Protein AF-A0A7V8WAQ7-F1 (afdb_monomer)

Mean predicted aligned error: 6.45 Å

Radi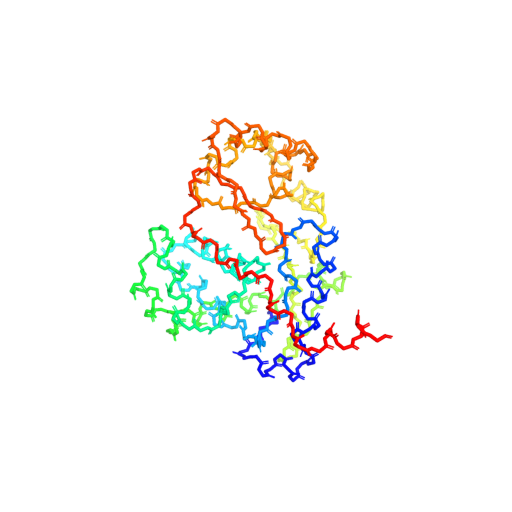us of gyration: 20.5 Å; Cα contacts (8 Å, |Δi|>4): 399; chains: 1; bounding box: 46×71×44 Å

Solvent-accessible surface area (backbone atoms only — not comparable to full-atom values): 14947 Å² total; per-residue (Å²): 89,99,69,32,82,32,26,65,54,39,44,75,74,69,53,48,39,64,58,48,14,54,52,28,44,55,47,21,75,74,65,62,48,43,33,34,50,66,66,51,100,62,63,64,18,47,40,53,42,53,17,40,31,37,21,33,30,75,76,31,67,67,42,16,52,52,45,47,53,52,52,48,43,35,56,37,28,27,85,53,72,65,51,43,69,71,51,48,44,60,58,41,59,60,42,81,96,47,61,46,69,62,29,56,62,28,34,85,28,68,68,9,51,57,47,48,51,50,57,37,57,57,31,47,59,55,51,71,68,28,56,74,70,64,35,52,38,72,44,98,88,69,45,55,13,42,33,85,51,57,47,77,47,73,58,95,96,44,71,54,72,50,61,37,89,70,62,70,65,61,55,53,53,52,47,43,73,75,45,69,83,69,77,84,74,81,60,47,55,72,68,57,57,30,61,78,37,64,20,50,72,40,39,55,52,57,49,6,61,60,37,72,47,54,49,71,58,35,45,54,53,51,53,53,36,37,76,71,66,63,33,36,79,42,76,40,64,44,52,52,31,38,14,25,43,72,50,72,56,87,74,67,53,74,68,81,75,76,78,66,92,79,66,65,71,76,78,77,112

pLDDT: mean 89.21, std 14.23, range [33.62, 98.5]

Foldseek 3Di:
DDWFLFLVVVVVVVDALQNVLVVLVVCCVVQVPQFQSDRAPTGGTCVLLQLLLQLLCVQHVVRSVQLVLLVCCCHGFANHHCRDLVVSLVSSVLRPPGDSVSSSVRSPDPRSVVVSVVVVVVQLDDDPVCVVVVQWDADPVRTIGGHPPKDWDDDPRDIDIDGDDDDPVSVVVRCCVHPVPDDDDQQDQLLVVQVVPALRKDALSRSCVRNVHDSVVSVVSQVVCVVVVQWDWDDTLRGIIIHRPHRSDDRPRDDDDPPDPPPPVPVPD

Nearest PDB structures (foldseek):
  2vxz-assembly1_A  TM=8.442E-01  e=2.373E-01  Pyrobaculum spherical virus
  7wze-assembly1_A  TM=6.599E-01  e=8.141E-02  Bacillus subtilis subsp. subtilis str. 168
  4a6d-assembly1_A  TM=8.413E-01  e=2.120E-01  Homo sapiens
  7ux8-assembly1_B  TM=5.114E-01  e=1.020E-01  Streptomyces drozdowiczii
  2dk5-assembly1_A  TM=5.700E-01  e=2.120E-01  Homo sapiens

Structure (mmCIF, N/CA/C/O backbone):
data_AF-A0A7V8WAQ7-F1
#
_entry.id   AF-A0A7V8WAQ7-F1
#
loop_
_atom_site.group_PDB
_atom_site.id
_atom_site.type_symbol
_atom_site.label_atom_id
_atom_site.label_alt_id
_atom_site.label_comp_id
_atom_site.label_asym_id
_atom_site.label_entity_id
_atom_site.label_seq_id
_atom_site.pdbx_PDB_ins_code
_atom_site.Cartn_x
_atom_site.Cartn_y
_atom_site.Cartn_z
_atom_site.occupancy
_atom_site.B_iso_or_equiv
_atom_site.auth_seq_id
_atom_site.auth_comp_id
_atom_site.auth_asym_id
_atom_site.auth_atom_id
_atom_site.pdbx_PDB_model_num
ATOM 1 N N . VAL A 1 1 ? 11.872 7.367 -8.081 1.00 61.25 1 VAL A N 1
ATOM 2 C CA . VAL A 1 1 ? 11.568 6.080 -7.383 1.00 61.25 1 VAL A CA 1
ATOM 3 C C . VAL A 1 1 ? 12.311 4.959 -8.099 1.00 61.25 1 VAL A C 1
ATOM 5 O O . VAL A 1 1 ? 12.528 5.113 -9.287 1.00 61.25 1 VAL A O 1
ATOM 8 N N . GLY A 1 2 ? 12.759 3.897 -7.418 1.00 72.56 2 GLY A N 1
ATOM 9 C CA . GLY A 1 2 ? 13.393 2.762 -8.109 1.00 72.56 2 GLY A CA 1
ATOM 10 C C . GLY A 1 2 ? 12.321 1.928 -8.803 1.00 72.56 2 GLY A C 1
ATOM 11 O O . GLY A 1 2 ? 11.611 1.190 -8.120 1.00 72.56 2 GLY A O 1
ATOM 12 N N . LEU A 1 3 ? 12.152 2.123 -10.107 1.00 87.12 3 LEU A N 1
ATOM 13 C CA . LEU A 1 3 ? 11.248 1.345 -10.949 1.00 87.12 3 LEU A CA 1
ATOM 14 C C . LEU A 1 3 ? 12.088 0.437 -11.842 1.00 87.12 3 LEU A C 1
ATOM 16 O O . LEU A 1 3 ? 13.195 0.807 -12.210 1.00 87.12 3 LEU A O 1
ATOM 20 N N . TYR A 1 4 ? 11.544 -0.728 -12.168 1.00 91.12 4 TYR A N 1
ATOM 21 C CA . TYR A 1 4 ? 12.135 -1.651 -13.131 1.00 91.12 4 TYR A CA 1
ATOM 22 C C . TYR A 1 4 ? 11.158 -1.807 -14.291 1.00 91.12 4 TYR A C 1
ATOM 24 O O . TYR A 1 4 ? 9.958 -2.006 -14.056 1.00 91.12 4 TYR A O 1
ATOM 32 N N . GLU A 1 5 ? 11.644 -1.713 -15.521 1.00 91.69 5 GLU A N 1
ATOM 33 C CA . GLU A 1 5 ? 10.832 -1.915 -16.721 1.00 91.69 5 GLU A CA 1
ATOM 34 C C . GLU A 1 5 ? 10.504 -3.394 -16.924 1.00 91.69 5 GLU A C 1
ATOM 36 O O . GLU A 1 5 ? 9.413 -3.727 -17.384 1.00 91.69 5 GLU A O 1
ATOM 41 N N . SER A 1 6 ? 11.404 -4.292 -16.511 1.00 93.81 6 SER A N 1
ATOM 42 C CA . SER A 1 6 ? 11.247 -5.735 -16.700 1.00 93.81 6 SER A CA 1
ATOM 43 C C . SER A 1 6 ? 11.782 -6.567 -15.533 1.00 93.81 6 SER A C 1
ATOM 45 O O . SER A 1 6 ? 12.533 -6.094 -14.676 1.00 93.81 6 SER A O 1
ATOM 47 N N . GLY A 1 7 ? 11.413 -7.852 -15.519 1.00 94.25 7 GLY A N 1
ATOM 48 C CA . GLY A 1 7 ? 12.006 -8.829 -14.605 1.00 94.25 7 GLY A CA 1
ATOM 49 C C . GLY A 1 7 ? 13.507 -9.037 -14.844 1.00 94.25 7 GLY A C 1
ATOM 50 O O . GLY A 1 7 ? 14.239 -9.258 -13.882 1.00 94.25 7 GLY A O 1
ATOM 51 N N . ASP A 1 8 ? 13.980 -8.900 -16.085 1.00 95.44 8 ASP A N 1
ATOM 52 C CA . ASP A 1 8 ? 15.398 -9.061 -16.436 1.00 95.44 8 ASP A CA 1
ATOM 53 C C . ASP A 1 8 ? 16.268 -7.960 -15.816 1.00 95.44 8 ASP A C 1
ATOM 55 O O . ASP A 1 8 ? 17.367 -8.233 -15.333 1.00 95.44 8 ASP A O 1
ATOM 59 N N . GLU A 1 9 ? 15.760 -6.728 -15.731 1.00 94.19 9 GLU A N 1
ATOM 60 C CA . GLU A 1 9 ? 16.451 -5.645 -15.020 1.00 94.19 9 GLU A CA 1
ATOM 61 C C . GLU A 1 9 ? 16.559 -5.921 -13.519 1.00 94.19 9 GLU A C 1
ATOM 63 O O . GLU A 1 9 ? 17.591 -5.644 -12.904 1.00 94.19 9 GLU A O 1
ATOM 68 N N . MET A 1 10 ? 15.527 -6.524 -12.920 1.00 93.56 10 MET A N 1
ATOM 69 C CA . MET A 1 10 ? 15.610 -6.967 -11.530 1.00 93.56 10 MET A CA 1
ATOM 70 C C . MET A 1 10 ? 16.661 -8.071 -11.357 1.00 93.56 10 MET A C 1
ATOM 72 O O . MET A 1 10 ? 17.418 -8.037 -10.385 1.00 93.56 10 MET A O 1
ATOM 76 N N . VAL A 1 11 ? 16.757 -9.024 -12.293 1.00 95.56 11 VAL A N 1
ATOM 77 C CA . VAL A 1 11 ? 17.825 -10.042 -12.285 1.00 95.56 11 VAL A CA 1
ATOM 78 C C . VAL A 1 11 ? 19.198 -9.376 -12.374 1.00 95.56 11 VAL A C 1
ATOM 80 O O . VAL A 1 11 ? 20.079 -9.686 -11.571 1.00 95.56 11 VAL A O 1
ATOM 83 N N . ALA A 1 12 ? 19.379 -8.424 -13.292 1.00 94.00 12 ALA A N 1
ATOM 84 C CA . ALA A 1 12 ? 20.630 -7.682 -13.452 1.00 94.00 12 ALA A CA 1
ATOM 85 C C . ALA A 1 12 ? 21.005 -6.885 -12.188 1.00 94.00 12 ALA A C 1
ATOM 87 O O . ALA A 1 12 ? 22.183 -6.782 -11.844 1.00 94.00 12 ALA A O 1
ATOM 88 N N . ALA A 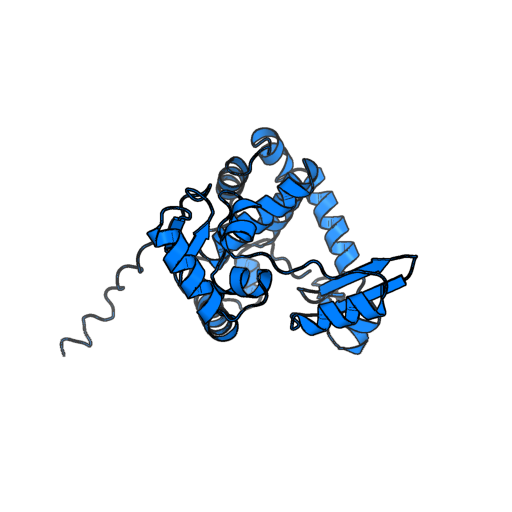1 13 ? 20.007 -6.389 -11.451 1.00 90.81 13 ALA A N 1
ATOM 89 C CA . ALA A 1 13 ? 20.178 -5.738 -10.153 1.00 90.81 13 ALA A CA 1
ATOM 90 C C . ALA A 1 13 ? 20.400 -6.718 -8.976 1.00 90.81 13 ALA A C 1
ATOM 92 O O . ALA A 1 13 ? 20.529 -6.282 -7.830 1.00 90.81 13 ALA A O 1
ATOM 93 N N . GLY A 1 14 ? 20.464 -8.030 -9.235 1.00 94.88 14 GLY A N 1
ATOM 94 C CA . GLY A 1 14 ? 20.786 -9.066 -8.251 1.00 94.88 14 GLY A CA 1
ATOM 95 C C . GLY A 1 14 ? 19.591 -9.614 -7.467 1.00 94.88 14 GLY A C 1
ATOM 96 O O . GLY A 1 14 ? 19.786 -10.313 -6.469 1.00 94.88 14 GLY A O 1
ATOM 97 N N . TYR A 1 15 ? 18.358 -9.316 -7.881 1.00 95.19 15 TYR A N 1
ATOM 98 C CA . TYR A 1 15 ? 17.171 -9.908 -7.267 1.00 95.19 15 TYR A CA 1
ATOM 99 C C . TYR A 1 15 ? 16.964 -11.350 -7.735 1.00 95.19 15 TYR A C 1
ATOM 101 O O . TYR A 1 15 ? 17.318 -11.737 -8.846 1.00 95.19 15 TYR A O 1
ATOM 109 N N . THR A 1 16 ? 16.329 -12.148 -6.878 1.00 96.94 16 THR A N 1
ATOM 110 C CA . THR A 1 16 ? 15.870 -13.505 -7.192 1.00 96.94 16 THR A CA 1
ATOM 111 C C . THR A 1 16 ? 14.467 -13.708 -6.629 1.00 96.94 16 THR A C 1
ATOM 113 O O . THR A 1 16 ? 14.088 -13.074 -5.640 1.00 96.94 16 THR A O 1
ATOM 116 N N . THR A 1 17 ? 13.692 -14.602 -7.237 1.00 95.50 17 THR A N 1
ATOM 117 C CA . THR A 1 17 ? 12.352 -14.992 -6.767 1.00 95.50 17 THR A CA 1
ATOM 118 C C . THR A 1 17 ? 12.407 -15.570 -5.351 1.00 95.50 17 THR A C 1
ATOM 120 O O . THR A 1 17 ? 11.661 -15.121 -4.479 1.00 95.50 17 THR A O 1
ATOM 123 N N . ALA A 1 18 ? 13.361 -16.468 -5.082 1.00 95.69 18 ALA A N 1
ATOM 124 C CA . ALA A 1 18 ? 13.624 -17.007 -3.747 1.00 95.69 18 ALA A CA 1
ATOM 125 C C . ALA A 1 18 ? 14.025 -15.918 -2.732 1.00 95.69 18 ALA A C 1
ATOM 127 O O . ALA A 1 18 ? 13.542 -15.905 -1.598 1.00 95.69 18 ALA A O 1
ATOM 128 N N . GLY A 1 19 ? 14.875 -14.967 -3.135 1.00 96.50 19 GLY A N 1
ATOM 129 C CA . GLY A 1 19 ? 15.305 -13.857 -2.282 1.00 96.50 19 GLY A CA 1
ATOM 130 C C . GLY A 1 19 ? 14.163 -12.910 -1.903 1.00 96.50 19 GLY A C 1
ATOM 131 O O . GLY A 1 19 ? 14.098 -12.447 -0.758 1.00 96.50 19 GLY A O 1
ATOM 132 N N . LEU A 1 20 ? 13.232 -12.648 -2.828 1.00 94.62 20 LEU A N 1
ATOM 133 C CA . LEU A 1 20 ? 12.013 -11.891 -2.529 1.00 94.62 20 LEU A CA 1
ATOM 134 C C . LEU A 1 20 ? 11.098 -12.652 -1.567 1.00 94.62 20 LEU A C 1
ATOM 136 O O . LEU A 1 20 ? 10.680 -12.069 -0.569 1.00 94.62 20 LEU A O 1
ATOM 140 N N . ALA A 1 21 ? 10.851 -13.942 -1.807 1.00 94.06 21 ALA A N 1
ATOM 141 C CA . ALA A 1 21 ? 10.033 -14.779 -0.927 1.00 94.06 21 ALA A CA 1
ATOM 142 C C . ALA A 1 21 ? 10.580 -14.816 0.516 1.00 94.06 21 ALA A C 1
ATOM 144 O O . ALA A 1 21 ? 9.833 -14.644 1.482 1.00 94.06 21 ALA A O 1
ATOM 145 N N . GLU A 1 22 ? 11.899 -14.952 0.674 1.00 95.50 22 GLU A N 1
ATOM 146 C CA . GLU A 1 22 ? 12.568 -14.876 1.978 1.00 95.50 22 GLU A CA 1
ATOM 147 C C . GLU A 1 22 ? 12.440 -13.488 2.622 1.00 95.50 22 GLU A C 1
ATOM 149 O O . GLU A 1 22 ? 12.193 -13.362 3.823 1.00 95.50 22 GLU A O 1
ATOM 154 N N . SER A 1 23 ? 12.562 -12.419 1.834 1.00 94.25 23 SER A N 1
ATOM 155 C CA . SER A 1 23 ? 12.379 -11.055 2.339 1.00 94.25 23 SER A CA 1
ATOM 156 C C . SER A 1 23 ? 10.939 -10.817 2.807 1.00 94.25 23 SER A C 1
ATOM 158 O O . SER A 1 23 ? 10.723 -10.211 3.856 1.00 94.25 23 SER A O 1
ATOM 160 N N . TYR A 1 24 ? 9.953 -11.341 2.080 1.00 94.56 24 TYR A N 1
ATOM 161 C CA . TYR A 1 24 ? 8.534 -11.263 2.428 1.00 94.56 24 TYR A CA 1
ATOM 162 C C . TYR A 1 24 ? 8.195 -12.049 3.689 1.00 94.56 24 TYR A C 1
ATOM 164 O O . TYR A 1 24 ? 7.434 -11.546 4.512 1.00 94.56 24 TYR A O 1
ATOM 172 N N . ARG A 1 25 ? 8.843 -13.195 3.926 1.00 94.50 25 ARG A N 1
ATOM 173 C CA . ARG A 1 25 ? 8.742 -13.921 5.201 1.00 94.50 25 ARG A CA 1
ATOM 174 C C . ARG A 1 25 ? 9.175 -13.054 6.383 1.00 94.50 25 ARG A C 1
ATOM 176 O O . ARG A 1 25 ? 8.431 -12.921 7.350 1.00 94.50 25 ARG A O 1
ATOM 183 N N . LYS A 1 26 ? 10.315 -12.366 6.265 1.00 94.69 26 LYS A N 1
ATOM 184 C CA . LYS A 1 26 ? 10.797 -11.436 7.304 1.00 94.69 26 LYS A CA 1
ATOM 185 C C . LYS A 1 26 ? 9.827 -10.278 7.541 1.00 94.69 26 LYS A C 1
ATOM 187 O O . LYS A 1 26 ? 9.614 -9.888 8.687 1.00 94.69 26 LYS A O 1
ATOM 192 N N . LEU A 1 27 ? 9.245 -9.720 6.475 1.00 93.06 27 LEU A N 1
ATOM 193 C CA . LEU A 1 27 ? 8.255 -8.642 6.585 1.00 93.06 27 LEU A CA 1
ATOM 194 C C . LEU A 1 27 ? 6.954 -9.129 7.232 1.00 93.06 27 LEU A C 1
ATOM 196 O O . LEU A 1 27 ? 6.443 -8.449 8.117 1.00 93.06 27 LEU A O 1
ATOM 200 N N . ARG A 1 28 ? 6.454 -10.307 6.849 1.00 93.12 28 ARG A N 1
ATOM 201 C CA . ARG A 1 28 ? 5.284 -10.949 7.463 1.00 93.12 28 ARG A CA 1
ATOM 202 C C . ARG A 1 28 ? 5.494 -11.155 8.956 1.00 93.12 28 ARG A C 1
ATOM 204 O O . ARG A 1 28 ? 4.660 -10.749 9.757 1.00 93.12 28 ARG A O 1
ATOM 211 N N . ASP A 1 29 ? 6.618 -11.749 9.338 1.00 92.94 29 ASP A N 1
ATOM 212 C CA . ASP A 1 29 ? 6.880 -12.085 10.736 1.00 92.94 29 ASP A CA 1
ATOM 213 C C . ASP A 1 29 ? 7.031 -10.815 11.589 1.00 92.94 29 ASP A C 1
ATOM 215 O O . ASP A 1 29 ? 6.544 -10.764 12.720 1.00 92.94 29 ASP A O 1
ATOM 219 N N . ARG A 1 30 ? 7.633 -9.759 11.021 1.00 92.44 30 ARG A N 1
ATOM 220 C CA . ARG A 1 30 ? 7.827 -8.466 11.689 1.00 92.44 30 ARG A CA 1
ATOM 221 C C . ARG A 1 30 ? 6.564 -7.608 11.768 1.00 92.44 30 ARG A C 1
ATOM 223 O O . ARG A 1 30 ? 6.349 -6.965 12.790 1.00 92.44 30 ARG A O 1
ATOM 230 N N . TYR A 1 31 ? 5.789 -7.530 10.689 1.00 91.00 31 TYR A N 1
ATOM 231 C CA . TYR A 1 31 ? 4.687 -6.569 10.538 1.00 91.00 31 TYR A CA 1
ATOM 232 C C . TYR A 1 31 ? 3.302 -7.208 10.560 1.00 91.00 31 TYR A C 1
ATOM 234 O O . TYR A 1 31 ? 2.313 -6.487 10.495 1.00 91.00 31 TYR A O 1
ATOM 242 N N . ARG A 1 32 ? 3.221 -8.542 10.625 1.00 91.44 32 ARG A N 1
ATOM 243 C CA . ARG A 1 32 ? 1.977 -9.328 10.714 1.00 91.44 32 ARG A CA 1
ATOM 244 C C . ARG A 1 32 ? 1.009 -9.132 9.539 1.00 91.44 32 ARG A C 1
ATOM 246 O O . ARG A 1 32 ? -0.111 -9.629 9.566 1.00 91.44 32 ARG A O 1
ATOM 253 N N . MET A 1 33 ? 1.458 -8.451 8.487 1.00 91.94 33 MET A N 1
ATOM 254 C CA . MET A 1 33 ? 0.763 -8.330 7.210 1.00 91.94 33 MET A CA 1
ATOM 255 C C . MET A 1 33 ? 0.841 -9.662 6.449 1.00 91.94 33 MET A C 1
ATOM 257 O O . MET A 1 33 ? 1.904 -10.285 6.476 1.00 91.94 33 MET A O 1
ATOM 261 N N . PRO A 1 34 ? -0.219 -10.081 5.735 1.00 91.00 34 PRO A N 1
ATOM 262 C CA . PRO A 1 34 ? -0.300 -11.389 5.081 1.00 91.00 34 PRO A CA 1
ATOM 263 C C . PRO A 1 34 ? 0.498 -11.432 3.767 1.00 91.00 34 PRO A C 1
ATOM 265 O O . PRO A 1 34 ? -0.062 -11.599 2.687 1.00 91.00 34 PRO A O 1
ATOM 268 N N . PHE A 1 35 ? 1.816 -11.237 3.852 1.00 91.69 35 PHE A N 1
ATOM 269 C CA . PHE A 1 35 ? 2.703 -11.334 2.699 1.00 91.69 35 PHE A CA 1
ATOM 270 C C . PHE A 1 35 ? 2.797 -12.785 2.213 1.00 91.69 35 PHE A C 1
ATOM 272 O O . PHE A 1 35 ? 3.181 -13.660 2.984 1.00 91.69 35 PHE A O 1
ATOM 279 N N . CYS A 1 36 ? 2.528 -13.015 0.931 1.00 89.19 36 CYS A N 1
ATOM 280 C CA . CYS A 1 36 ? 2.760 -14.260 0.224 1.00 89.19 36 CYS A CA 1
ATOM 281 C C . CYS A 1 36 ? 4.258 -14.581 0.237 1.00 89.19 36 CYS A C 1
ATOM 283 O O . CYS A 1 36 ? 5.086 -13.829 -0.285 1.00 89.19 36 CYS A O 1
ATOM 285 N N . THR A 1 37 ? 4.600 -15.710 0.848 1.00 91.44 37 THR A N 1
ATOM 286 C CA . THR A 1 37 ? 5.975 -16.201 0.995 1.00 91.44 37 THR A CA 1
ATOM 287 C C . THR A 1 37 ? 6.309 -17.327 0.020 1.00 91.44 37 THR A C 1
ATOM 289 O O . THR A 1 37 ? 7.385 -17.925 0.119 1.00 91.44 37 THR A O 1
ATOM 292 N N . LEU A 1 38 ? 5.404 -17.616 -0.921 1.00 90.88 38 LEU A N 1
ATOM 293 C CA . LEU A 1 38 ? 5.657 -18.548 -2.010 1.00 90.88 38 LEU A CA 1
ATOM 294 C C . LEU A 1 38 ? 6.632 -17.935 -3.013 1.00 90.88 38 LEU A C 1
ATOM 296 O O . LEU A 1 38 ? 6.558 -16.753 -3.358 1.00 90.88 38 LEU A O 1
ATOM 300 N N . GLU A 1 39 ? 7.546 -18.766 -3.501 1.00 92.06 39 GLU A N 1
ATOM 301 C CA . GLU A 1 39 ? 8.408 -18.379 -4.603 1.00 92.06 39 GLU A CA 1
ATOM 302 C C . GLU A 1 39 ? 7.579 -18.227 -5.881 1.00 92.06 39 GLU A C 1
ATOM 304 O O . GLU A 1 39 ? 6.806 -19.107 -6.261 1.00 92.06 39 GLU A O 1
ATOM 309 N N . ARG A 1 40 ? 7.734 -17.079 -6.541 1.00 90.62 40 ARG A N 1
ATOM 310 C CA . ARG A 1 40 ? 7.058 -16.776 -7.804 1.00 90.62 40 ARG A CA 1
ATOM 311 C C . ARG A 1 40 ? 7.771 -17.447 -8.977 1.00 90.62 40 ARG A C 1
ATOM 313 O O . ARG A 1 40 ? 8.984 -17.620 -8.914 1.00 90.62 40 ARG A O 1
ATOM 320 N N . PRO A 1 41 ? 7.061 -17.740 -10.083 1.00 92.44 41 PRO A N 1
ATOM 321 C CA . PRO A 1 41 ? 7.675 -18.367 -11.254 1.00 92.44 41 PRO A CA 1
ATOM 322 C C . PRO A 1 41 ? 8.710 -17.469 -11.949 1.00 92.44 41 PRO A C 1
ATOM 324 O O . PRO A 1 41 ? 9.610 -17.980 -12.609 1.00 92.44 41 PRO A O 1
ATOM 327 N N . ARG A 1 42 ? 8.580 -16.140 -11.823 1.00 94.69 42 ARG A N 1
ATOM 328 C CA . ARG A 1 42 ? 9.515 -15.152 -12.375 1.00 94.69 42 ARG A CA 1
ATOM 329 C C . ARG A 1 42 ? 9.484 -13.840 -11.591 1.00 94.69 42 ARG A C 1
ATOM 331 O O . ARG A 1 42 ? 8.541 -13.576 -10.842 1.00 94.69 42 ARG A O 1
ATOM 338 N N . LEU A 1 43 ? 10.514 -13.020 -11.789 1.00 95.12 43 LEU A N 1
ATOM 339 C CA . LEU A 1 43 ? 10.496 -11.603 -11.422 1.00 95.12 43 LEU A CA 1
ATOM 340 C C . LEU A 1 43 ? 9.635 -10.814 -12.422 1.00 95.12 43 LEU A C 1
ATOM 342 O O . LEU A 1 43 ? 9.430 -11.256 -13.556 1.00 95.12 43 LEU A O 1
ATOM 346 N N . ILE A 1 44 ? 9.125 -9.662 -11.986 1.00 95.25 44 ILE A N 1
ATOM 347 C CA . ILE A 1 44 ? 8.250 -8.791 -12.780 1.00 95.25 44 ILE A CA 1
ATOM 348 C C . ILE A 1 44 ? 8.778 -7.357 -12.771 1.00 95.25 44 ILE A C 1
ATOM 350 O O . ILE A 1 44 ? 9.335 -6.921 -11.766 1.00 95.25 44 ILE A O 1
ATOM 354 N N . GLY A 1 45 ? 8.564 -6.611 -13.854 1.00 93.50 45 GLY A N 1
ATOM 355 C CA . GLY A 1 45 ? 8.776 -5.161 -13.842 1.00 93.50 45 GLY A CA 1
ATOM 356 C C . GLY A 1 45 ? 7.734 -4.454 -12.965 1.00 93.50 45 GLY A C 1
ATOM 357 O O . GLY A 1 45 ? 6.621 -4.943 -12.776 1.00 93.50 45 GLY A O 1
ATOM 358 N N . THR A 1 46 ? 8.068 -3.282 -12.428 1.00 93.62 46 THR A N 1
ATOM 359 C CA . THR A 1 46 ? 7.133 -2.439 -11.656 1.00 93.62 46 THR A CA 1
ATOM 360 C C . THR A 1 46 ? 6.598 -1.252 -12.456 1.00 93.62 46 THR A C 1
ATOM 362 O O . THR A 1 46 ? 5.614 -0.632 -12.047 1.00 93.62 46 THR A O 1
ATOM 365 N N . TRP A 1 47 ? 7.204 -0.954 -13.609 1.00 93.19 47 TRP A N 1
ATOM 366 C CA . TRP A 1 47 ? 6.836 0.164 -14.476 1.00 93.19 47 TRP A CA 1
ATOM 367 C C . TRP A 1 47 ? 5.389 0.084 -14.978 1.00 93.19 47 TRP A C 1
ATOM 369 O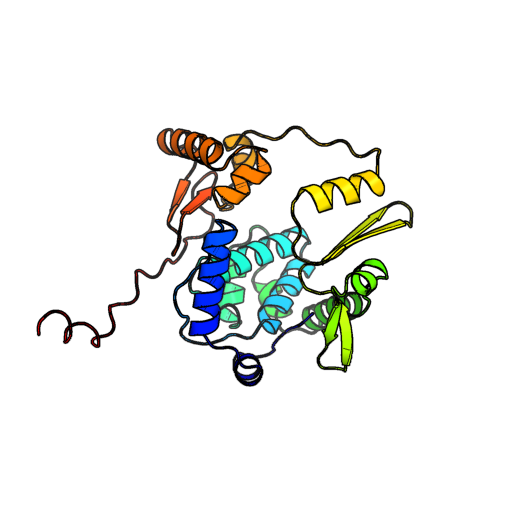 O . TRP A 1 47 ? 4.621 1.032 -14.804 1.00 93.19 47 TRP A O 1
ATOM 379 N N . THR A 1 48 ? 4.976 -1.057 -15.537 1.00 95.06 48 THR A N 1
ATOM 380 C CA . THR A 1 48 ? 3.627 -1.231 -16.103 1.00 95.06 48 THR A CA 1
ATOM 381 C C . THR A 1 48 ? 2.539 -1.090 -15.039 1.00 95.06 48 THR A C 1
ATOM 383 O O . THR A 1 48 ? 1.556 -0.381 -15.252 1.00 95.06 48 THR A O 1
ATOM 386 N N . ALA A 1 49 ? 2.741 -1.673 -13.853 1.00 96.69 49 ALA A N 1
ATOM 387 C CA . ALA A 1 49 ? 1.834 -1.497 -12.718 1.00 96.69 49 ALA A CA 1
ATOM 388 C C . ALA A 1 49 ? 1.765 -0.035 -12.241 1.00 96.69 49 ALA A C 1
ATOM 390 O O . ALA A 1 49 ? 0.686 0.452 -11.901 1.00 96.69 49 ALA A O 1
ATOM 391 N N . ALA A 1 50 ? 2.885 0.696 -12.243 1.00 96.31 50 ALA A N 1
ATOM 392 C CA . ALA A 1 50 ? 2.884 2.118 -11.902 1.00 96.31 50 ALA A CA 1
ATOM 393 C C . ALA A 1 50 ? 2.076 2.945 -12.919 1.00 96.31 50 ALA A C 1
ATOM 395 O O . ALA A 1 50 ? 1.270 3.791 -12.524 1.00 96.31 50 ALA A O 1
ATOM 396 N N . ARG A 1 51 ? 2.212 2.653 -14.221 1.00 97.00 51 ARG A N 1
ATOM 397 C CA . ARG A 1 51 ? 1.393 3.276 -15.277 1.00 97.00 51 ARG A CA 1
ATOM 398 C C . ARG A 1 51 ? -0.086 2.928 -15.157 1.00 97.00 51 ARG A C 1
ATOM 400 O O . ARG A 1 51 ? -0.917 3.812 -15.344 1.00 97.00 51 ARG A O 1
ATOM 407 N N . ALA A 1 52 ? -0.417 1.694 -14.778 1.00 98.12 52 ALA A N 1
ATOM 408 C CA . ALA A 1 52 ? -1.796 1.278 -14.529 1.00 98.12 52 ALA A CA 1
ATOM 409 C C . ALA A 1 52 ? -2.470 2.161 -13.472 1.00 98.12 52 ALA A C 1
ATOM 411 O O . ALA A 1 52 ? -3.569 2.665 -13.691 1.00 98.12 52 ALA A O 1
ATOM 412 N N . VAL A 1 53 ? -1.783 2.437 -12.359 1.00 98.12 53 VAL A N 1
ATOM 413 C CA . VAL A 1 53 ? -2.309 3.340 -11.323 1.00 98.12 53 VAL A CA 1
ATOM 414 C C . VAL A 1 53 ? -2.578 4.735 -11.889 1.00 98.12 53 VAL A C 1
ATOM 416 O O . VAL A 1 53 ? -3.628 5.303 -11.604 1.00 98.12 53 VAL A O 1
ATOM 419 N N . LYS A 1 54 ? -1.684 5.271 -12.732 1.00 98.38 54 LYS A N 1
ATOM 420 C CA . LYS A 1 54 ? -1.887 6.577 -13.383 1.00 98.38 54 LYS A CA 1
ATOM 421 C C . LYS A 1 54 ? -3.054 6.574 -14.377 1.00 98.38 54 LYS A C 1
ATOM 423 O O . LYS A 1 54 ? -3.800 7.547 -14.425 1.00 98.38 54 LYS A O 1
ATOM 428 N N . ALA A 1 55 ? -3.244 5.494 -15.133 1.00 98.44 55 ALA A N 1
ATOM 429 C CA . ALA A 1 55 ? -4.379 5.352 -16.047 1.00 98.44 55 ALA A CA 1
ATOM 430 C C . ALA A 1 55 ? -5.724 5.331 -15.295 1.00 98.44 55 ALA A C 1
ATOM 432 O O . ALA A 1 55 ? -6.671 6.000 -15.703 1.00 98.44 55 ALA A O 1
ATOM 433 N N . ALA A 1 56 ? -5.801 4.635 -14.156 1.00 98.50 56 ALA A N 1
ATOM 434 C CA . ALA A 1 56 ? -6.990 4.667 -13.301 1.00 98.50 56 ALA A CA 1
ATOM 435 C C . ALA A 1 56 ? -7.192 6.039 -12.631 1.00 98.50 56 ALA A C 1
ATOM 437 O O . ALA A 1 56 ? -8.308 6.557 -12.586 1.00 98.50 56 ALA A O 1
ATOM 438 N N . GLU A 1 57 ? -6.112 6.664 -12.159 1.00 98.12 57 GLU A N 1
ATOM 439 C CA . GLU A 1 57 ? -6.152 7.987 -11.527 1.00 98.12 57 GLU A CA 1
ATOM 440 C C . GLU A 1 57 ? -6.631 9.091 -12.482 1.00 98.12 57 GLU A C 1
ATOM 442 O O . GLU A 1 57 ? -7.320 10.018 -12.057 1.00 98.12 57 GLU A O 1
ATOM 447 N N . ALA A 1 58 ? -6.351 8.957 -13.784 1.00 97.69 58 ALA A N 1
ATOM 448 C CA . ALA A 1 58 ? -6.855 9.859 -14.821 1.00 97.69 58 ALA A CA 1
ATOM 449 C C . ALA A 1 58 ? -8.392 9.844 -14.959 1.00 97.69 58 ALA A C 1
ATOM 451 O O . ALA A 1 58 ? -8.969 10.750 -15.571 1.00 97.69 58 ALA A O 1
ATOM 452 N N . GLN A 1 59 ? -9.065 8.826 -14.411 1.00 97.88 59 GLN A N 1
ATOM 453 C CA . GLN A 1 59 ? -10.523 8.781 -14.306 1.00 97.88 59 GLN A CA 1
ATOM 454 C C . GLN A 1 59 ? -11.003 9.351 -12.968 1.00 97.88 59 GLN A C 1
ATOM 456 O O . GLN A 1 59 ? -11.932 10.156 -12.950 1.00 97.88 59 GLN A O 1
ATOM 461 N N . SER A 1 60 ? -10.358 8.982 -11.855 1.00 97.75 60 SER A N 1
ATOM 462 C CA . SER A 1 60 ? -10.515 9.658 -10.562 1.00 97.75 60 SER A CA 1
ATOM 463 C C . SER A 1 60 ? -9.417 9.269 -9.567 1.00 97.75 60 SER A C 1
ATOM 465 O O . SER A 1 60 ? -8.894 8.154 -9.596 1.00 97.75 60 SER A O 1
ATOM 467 N N . ALA A 1 61 ? -9.131 10.142 -8.595 1.00 96.44 61 ALA A N 1
ATOM 468 C CA . ALA A 1 61 ? -8.214 9.819 -7.496 1.00 96.44 61 ALA A CA 1
ATOM 469 C C . ALA A 1 61 ? -8.655 8.571 -6.702 1.00 96.44 61 ALA A C 1
ATOM 471 O O . ALA A 1 61 ? -7.822 7.765 -6.288 1.00 96.44 61 ALA A O 1
ATOM 472 N N . ALA A 1 62 ? -9.969 8.380 -6.529 1.00 95.31 62 ALA A N 1
ATOM 473 C CA . ALA A 1 62 ? -10.527 7.205 -5.863 1.00 95.31 62 ALA A CA 1
ATOM 474 C C . ALA A 1 62 ? -10.255 5.915 -6.655 1.00 95.31 62 ALA A C 1
ATOM 476 O O . ALA A 1 62 ? -9.824 4.923 -6.070 1.00 95.31 62 ALA A O 1
ATOM 477 N N . ALA A 1 63 ? -10.418 5.947 -7.981 1.00 96.81 63 ALA A N 1
ATOM 478 C CA . ALA A 1 63 ? -10.092 4.827 -8.859 1.00 96.81 63 ALA A CA 1
ATOM 479 C C . ALA A 1 63 ? -8.597 4.470 -8.816 1.00 96.81 63 ALA A C 1
ATOM 481 O O . ALA A 1 63 ? -8.247 3.295 -8.689 1.00 96.81 63 ALA A O 1
ATOM 482 N N . GLY A 1 64 ? -7.712 5.473 -8.852 1.00 97.44 64 GLY A N 1
ATOM 483 C CA . GLY A 1 64 ? -6.268 5.270 -8.692 1.00 97.44 64 GLY A CA 1
ATOM 484 C C . GLY A 1 64 ? -5.914 4.597 -7.360 1.00 97.44 64 GLY A C 1
ATOM 485 O O . GLY A 1 64 ? -5.160 3.621 -7.332 1.00 97.44 64 GLY A O 1
ATOM 486 N N . ALA A 1 65 ? -6.508 5.064 -6.256 1.00 96.25 65 ALA A N 1
ATOM 487 C CA . ALA A 1 65 ? -6.308 4.483 -4.928 1.00 96.25 65 ALA A CA 1
ATOM 488 C C . ALA A 1 65 ? -6.835 3.040 -4.828 1.00 96.25 65 ALA A C 1
ATOM 490 O O . ALA A 1 65 ? -6.140 2.166 -4.300 1.00 96.25 65 ALA A O 1
ATOM 491 N N . ALA A 1 66 ? -8.024 2.775 -5.374 1.00 95.38 66 ALA A N 1
ATOM 492 C CA . ALA A 1 66 ? -8.634 1.450 -5.384 1.00 95.38 66 ALA A CA 1
ATOM 493 C C . ALA A 1 66 ? -7.806 0.447 -6.207 1.00 95.38 66 ALA A C 1
ATOM 495 O O . ALA A 1 66 ? -7.515 -0.654 -5.729 1.00 95.38 66 ALA A O 1
ATOM 496 N N . LEU A 1 67 ? -7.333 0.840 -7.397 1.00 97.38 67 LEU A N 1
ATOM 497 C CA . LEU A 1 67 ? -6.457 -0.010 -8.206 1.00 97.38 67 LEU A CA 1
ATOM 498 C C . LEU A 1 67 ? -5.106 -0.245 -7.518 1.00 97.38 67 LEU A C 1
ATOM 500 O O . LEU A 1 67 ? -4.632 -1.379 -7.477 1.00 97.38 67 LEU A O 1
ATOM 504 N N . LEU A 1 68 ? -4.499 0.781 -6.913 1.00 97.25 68 LEU A N 1
ATOM 505 C CA . LEU A 1 68 ? -3.256 0.611 -6.155 1.00 97.25 68 LEU A CA 1
ATOM 506 C C . LEU A 1 68 ? -3.429 -0.387 -4.998 1.00 97.25 68 LEU A C 1
ATOM 508 O O . LEU A 1 68 ? -2.551 -1.227 -4.774 1.00 97.25 68 LEU A O 1
ATOM 512 N N . ARG A 1 69 ? -4.554 -0.333 -4.272 1.00 95.56 69 ARG A N 1
ATOM 513 C CA . ARG A 1 69 ? -4.883 -1.326 -3.238 1.00 95.56 69 ARG A CA 1
ATOM 514 C C . ARG A 1 69 ? -5.021 -2.723 -3.842 1.00 95.56 69 ARG A C 1
ATOM 516 O O . ARG A 1 69 ? -4.405 -3.654 -3.321 1.00 95.56 69 ARG A O 1
ATOM 523 N N . ARG A 1 70 ? -5.746 -2.873 -4.955 1.00 94.50 70 ARG A N 1
ATOM 524 C CA . ARG A 1 70 ? -5.909 -4.162 -5.648 1.00 94.50 70 ARG A CA 1
ATOM 525 C C . ARG A 1 70 ? -4.574 -4.757 -6.087 1.00 94.50 70 ARG A C 1
ATOM 527 O O . ARG A 1 70 ? -4.359 -5.944 -5.854 1.00 94.50 70 ARG A O 1
ATOM 534 N N . LEU A 1 71 ? -3.688 -3.954 -6.677 1.00 95.94 71 LEU A N 1
ATOM 535 C CA . LEU A 1 71 ? -2.360 -4.388 -7.125 1.00 95.94 71 LEU A CA 1
ATOM 536 C C . LEU A 1 71 ? -1.485 -4.830 -5.950 1.00 95.94 71 LEU A C 1
ATOM 538 O O . LEU A 1 71 ? -0.787 -5.837 -6.042 1.00 95.94 71 LEU A O 1
ATOM 542 N N . ARG A 1 72 ? -1.559 -4.124 -4.814 1.00 94.81 72 ARG A N 1
ATOM 543 C CA . ARG A 1 72 ? -0.867 -4.539 -3.585 1.00 94.81 72 ARG A CA 1
ATOM 544 C C . ARG A 1 72 ? -1.371 -5.886 -3.079 1.00 94.81 72 ARG A C 1
ATOM 546 O O . ARG A 1 72 ? -0.550 -6.685 -2.657 1.00 94.81 72 ARG A O 1
ATOM 553 N N . LEU A 1 73 ? -2.671 -6.166 -3.145 1.00 93.38 73 LEU A N 1
ATOM 554 C CA . LEU A 1 73 ? -3.209 -7.481 -2.775 1.00 93.38 73 LEU A CA 1
ATOM 555 C C . LEU A 1 73 ? -2.797 -8.568 -3.783 1.00 93.38 73 LEU A C 1
ATOM 557 O O . LEU A 1 73 ? -2.275 -9.602 -3.375 1.00 93.38 73 LEU A O 1
ATOM 561 N N . ALA A 1 74 ? -2.902 -8.287 -5.086 1.00 92.44 74 ALA A N 1
ATOM 562 C CA . ALA A 1 74 ? -2.487 -9.193 -6.163 1.00 92.44 74 ALA A CA 1
ATOM 563 C C . ALA A 1 74 ? -1.013 -9.619 -6.032 1.00 92.44 74 ALA A C 1
ATOM 565 O O . ALA A 1 74 ? -0.653 -10.771 -6.271 1.00 92.44 74 ALA A O 1
ATOM 566 N N . TRP A 1 75 ? -0.153 -8.676 -5.641 1.00 92.75 75 TRP A N 1
ATOM 567 C CA . TRP A 1 75 ? 1.283 -8.901 -5.531 1.00 92.75 75 TRP A CA 1
ATOM 568 C C . TRP A 1 75 ? 1.747 -9.360 -4.143 1.00 92.75 75 TRP A C 1
ATOM 570 O O . TRP A 1 75 ? 2.657 -10.180 -4.031 1.00 92.75 75 TRP A O 1
ATOM 580 N N . PHE A 1 76 ? 1.193 -8.818 -3.064 1.00 92.25 76 PHE A N 1
ATOM 581 C CA . PHE A 1 76 ? 1.667 -9.151 -1.723 1.00 92.25 76 PHE A CA 1
ATOM 582 C C . PHE A 1 76 ? 0.859 -10.250 -1.062 1.00 92.25 76 PHE A C 1
ATOM 584 O O . PHE A 1 76 ? 1.375 -10.815 -0.121 1.00 92.25 76 PHE A O 1
ATOM 591 N N . VAL A 1 77 ? -0.348 -10.587 -1.508 1.00 91.00 77 VAL A N 1
ATOM 592 C CA . VAL A 1 77 ? -1.207 -11.574 -0.826 1.00 91.00 77 VAL A CA 1
ATOM 593 C C . VAL A 1 77 ? -1.518 -12.772 -1.729 1.00 91.00 77 VAL A C 1
ATOM 595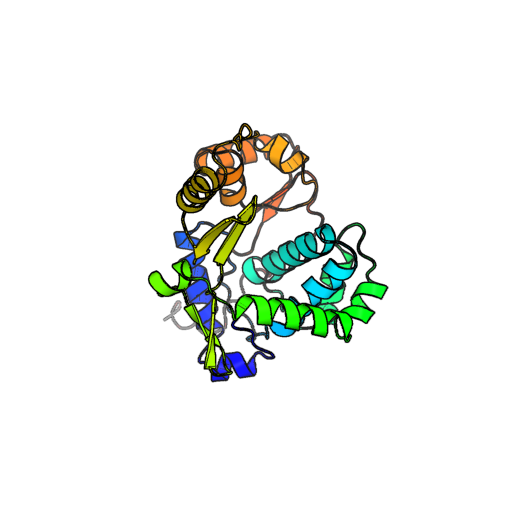 O O . VAL A 1 77 ? -1.530 -13.918 -1.269 1.00 91.00 77 VAL A O 1
ATOM 598 N N . GLU A 1 78 ? -1.701 -12.518 -3.022 1.00 86.62 78 GLU A N 1
ATOM 599 C CA . GLU A 1 78 ? -1.906 -13.526 -4.068 1.00 86.62 78 GLU A CA 1
ATOM 600 C C . GLU A 1 78 ? -0.590 -13.821 -4.818 1.00 86.62 78 GLU A C 1
ATOM 602 O O . GLU A 1 78 ? 0.412 -13.130 -4.639 1.00 86.62 78 GLU A O 1
ATOM 607 N N . VAL A 1 79 ? -0.577 -14.820 -5.711 1.00 85.00 79 VAL A N 1
ATOM 608 C CA . VAL A 1 79 ? 0.593 -15.167 -6.558 1.00 85.00 79 VAL A CA 1
ATOM 609 C C . VAL A 1 79 ? 0.444 -14.615 -7.989 1.00 85.00 79 VAL A C 1
ATOM 611 O O . VAL A 1 79 ? 1.010 -15.137 -8.946 1.00 85.00 79 VAL A O 1
ATOM 614 N N . ARG A 1 80 ? -0.283 -13.503 -8.159 1.00 88.31 80 ARG A N 1
ATOM 615 C CA . ARG A 1 80 ? -0.539 -12.883 -9.475 1.00 88.31 80 ARG A CA 1
ATOM 616 C C . ARG A 1 80 ? 0.701 -12.155 -10.006 1.00 88.31 80 ARG A C 1
ATOM 618 O O . ARG A 1 80 ? 1.500 -11.638 -9.220 1.00 88.31 80 ARG A O 1
ATOM 625 N N . LEU A 1 81 ? 0.868 -12.107 -11.327 1.00 91.69 81 LEU A N 1
ATOM 626 C CA . LEU A 1 81 ? 1.962 -11.394 -12.001 1.00 91.69 81 LEU A CA 1
ATOM 627 C C . LEU A 1 81 ? 1.428 -10.090 -12.595 1.00 91.69 81 LEU A C 1
ATOM 629 O O . LEU A 1 81 ? 0.789 -10.092 -13.638 1.00 91.69 81 LEU A O 1
ATOM 633 N N . VAL A 1 82 ? 1.664 -8.975 -11.907 1.00 93.75 82 VAL A N 1
ATOM 634 C CA . VAL A 1 82 ? 1.029 -7.679 -12.205 1.00 93.75 82 VAL A CA 1
ATOM 635 C C . VAL A 1 82 ? 1.818 -6.806 -13.191 1.00 93.75 82 VAL A C 1
ATOM 637 O O . VAL A 1 82 ? 1.793 -5.583 -13.095 1.00 93.75 82 VAL A O 1
ATOM 640 N N . ASP A 1 83 ? 2.540 -7.415 -14.128 1.00 93.94 83 ASP A N 1
ATOM 641 C CA . ASP A 1 83 ? 3.274 -6.715 -15.191 1.00 93.94 83 ASP A CA 1
ATOM 642 C C . ASP A 1 83 ? 2.700 -6.935 -16.598 1.00 93.94 83 ASP A C 1
ATOM 644 O O . ASP A 1 83 ? 3.104 -6.239 -17.529 1.00 93.94 83 ASP A O 1
ATOM 648 N N . GLU A 1 84 ? 1.715 -7.825 -16.742 1.00 91.81 84 GLU A N 1
ATOM 649 C CA . GLU A 1 84 ? 1.041 -8.101 -18.012 1.00 91.81 84 GLU A CA 1
ATOM 650 C C . GLU A 1 84 ? -0.194 -7.197 -18.209 1.00 91.81 84 GLU A C 1
ATOM 652 O O . GLU A 1 84 ? -1.053 -7.131 -17.323 1.00 91.81 84 GLU A O 1
ATOM 657 N N . PRO A 1 85 ? -0.370 -6.544 -19.376 1.00 93.56 85 PRO A N 1
ATOM 658 C CA . PRO A 1 85 ? -1.520 -5.670 -19.624 1.00 93.56 85 PRO A CA 1
ATOM 659 C C . PRO A 1 85 ? -2.880 -6.351 -19.439 1.00 93.56 85 PRO A C 1
ATOM 661 O O . PRO A 1 85 ? -3.773 -5.772 -18.827 1.00 93.56 85 PRO A O 1
ATOM 664 N N . VAL A 1 86 ? -3.029 -7.595 -19.908 1.00 92.56 86 VAL A N 1
ATOM 665 C CA . VAL A 1 86 ? -4.281 -8.365 -19.774 1.00 92.56 86 VAL A CA 1
ATOM 666 C C . VAL A 1 86 ? -4.673 -8.572 -18.311 1.00 92.56 86 VAL A C 1
ATOM 668 O O . VAL A 1 86 ? -5.839 -8.438 -17.943 1.00 92.56 86 VAL A O 1
ATOM 671 N N . GLU A 1 87 ? -3.684 -8.841 -17.463 1.00 94.12 87 GLU A N 1
ATOM 672 C CA . GLU A 1 87 ? -3.873 -9.021 -16.032 1.00 94.12 87 GLU A CA 1
ATOM 673 C C . GLU A 1 87 ? -4.280 -7.695 -15.382 1.00 94.12 87 GLU A C 1
ATOM 675 O O . GLU A 1 87 ? -5.263 -7.632 -14.647 1.00 94.12 87 GLU A O 1
ATOM 680 N N . LEU A 1 88 ? -3.592 -6.604 -15.721 1.00 96.38 88 LEU A N 1
ATOM 681 C CA . LEU A 1 88 ? -3.902 -5.267 -15.216 1.00 96.38 88 LEU A CA 1
ATOM 682 C C . LEU A 1 88 ? -5.313 -4.803 -15.608 1.00 96.38 88 LEU A C 1
ATOM 684 O O . LEU A 1 88 ? -6.026 -4.268 -14.759 1.00 96.38 88 LEU A O 1
ATOM 688 N N . VAL A 1 89 ? -5.746 -5.052 -16.849 1.00 96.06 89 VAL A N 1
ATOM 689 C CA . VAL A 1 89 ? -7.116 -4.768 -17.316 1.00 96.06 89 VAL A CA 1
ATOM 690 C C . VAL A 1 89 ? -8.135 -5.630 -16.571 1.00 96.06 89 VAL A C 1
ATOM 692 O O . VAL A 1 89 ? -9.155 -5.111 -16.118 1.00 96.06 89 VAL A O 1
ATOM 695 N N . SER A 1 90 ? -7.847 -6.918 -16.359 1.00 94.56 90 SER A N 1
ATOM 696 C CA . SER A 1 90 ? -8.711 -7.803 -15.568 1.00 94.56 90 SER A CA 1
ATOM 697 C C . SER A 1 90 ? -8.876 -7.315 -14.124 1.00 94.56 90 SER A C 1
ATOM 699 O O . SER A 1 90 ? -9.968 -7.405 -13.563 1.00 94.56 90 SER A O 1
ATOM 701 N N . LEU A 1 91 ? -7.808 -6.807 -13.503 1.00 94.00 91 LEU A N 1
ATOM 702 C CA . LEU A 1 91 ? -7.852 -6.244 -12.152 1.00 94.00 91 LEU A CA 1
ATOM 703 C C . LEU A 1 91 ? -8.627 -4.920 -12.119 1.00 94.00 91 LEU A C 1
ATOM 705 O O . LEU A 1 91 ? -9.435 -4.707 -11.214 1.00 94.00 91 LEU A O 1
ATOM 709 N N . ALA A 1 92 ? -8.414 -4.059 -13.114 1.00 95.81 92 ALA A N 1
ATOM 710 C CA . ALA A 1 92 ? -9.095 -2.777 -13.263 1.00 95.81 92 ALA A CA 1
ATOM 711 C C . ALA A 1 92 ? -10.607 -2.939 -13.484 1.00 95.81 92 ALA A C 1
ATOM 713 O O . ALA A 1 92 ? -11.393 -2.240 -12.852 1.00 95.81 92 ALA A O 1
ATOM 714 N N . ALA A 1 93 ? -11.036 -3.918 -14.284 1.00 94.50 93 ALA A N 1
ATOM 715 C CA . ALA A 1 93 ? -12.451 -4.182 -14.570 1.00 94.50 93 ALA A CA 1
ATOM 716 C C . ALA A 1 93 ? -13.295 -4.551 -13.331 1.00 94.50 93 ALA A C 1
ATOM 718 O O . ALA A 1 93 ? -14.521 -4.606 -13.408 1.00 94.50 93 ALA A O 1
ATOM 719 N N . ARG A 1 94 ? -12.653 -4.829 -12.188 1.00 90.69 94 ARG A N 1
ATOM 720 C CA . ARG A 1 94 ? -13.315 -5.112 -10.906 1.00 90.69 94 ARG A CA 1
ATOM 721 C C . ARG A 1 94 ? -13.445 -3.886 -10.003 1.00 90.69 94 ARG A C 1
ATOM 723 O O . ARG A 1 94 ? -14.054 -3.991 -8.943 1.00 90.69 94 ARG A O 1
ATOM 730 N N . ILE A 1 95 ? -12.859 -2.752 -10.381 1.00 93.19 95 ILE A N 1
ATOM 731 C CA . ILE A 1 95 ? -12.938 -1.516 -9.607 1.00 93.19 95 ILE A CA 1
ATOM 732 C C . ILE A 1 95 ? -14.275 -0.829 -9.915 1.00 93.19 95 ILE A C 1
ATOM 734 O O . ILE A 1 95 ? -14.539 -0.534 -11.083 1.00 93.19 95 ILE A O 1
ATOM 738 N N . PRO A 1 96 ? -15.121 -0.565 -8.901 1.00 89.88 96 PRO A N 1
ATOM 739 C CA . PRO A 1 96 ? -16.359 0.178 -9.098 1.00 89.88 96 PRO A CA 1
ATOM 740 C C . PRO A 1 96 ? -16.104 1.523 -9.781 1.00 89.88 96 PRO A C 1
ATOM 742 O O . PRO A 1 96 ? -15.130 2.207 -9.470 1.00 89.88 96 PRO A O 1
ATOM 745 N N . ASP A 1 97 ? -16.989 1.883 -10.709 1.00 90.88 97 ASP A N 1
ATOM 746 C CA . ASP A 1 97 ? -16.982 3.159 -11.436 1.00 90.88 97 ASP A CA 1
ATOM 747 C C . ASP A 1 97 ? -15.737 3.437 -12.308 1.00 90.88 97 ASP A C 1
ATOM 749 O O . ASP A 1 97 ? -15.579 4.549 -12.815 1.00 90.88 97 ASP A O 1
ATOM 753 N N . LEU A 1 98 ? -14.867 2.443 -12.534 1.00 96.50 98 LEU A N 1
ATOM 754 C CA . LEU A 1 98 ? -13.758 2.544 -13.485 1.00 96.50 98 LEU A CA 1
ATOM 755 C C . LEU A 1 98 ? -14.190 2.057 -14.877 1.00 96.50 98 LEU A C 1
ATOM 757 O O . LEU A 1 98 ? -14.600 0.908 -15.049 1.00 96.50 98 LEU A O 1
ATOM 761 N N . ASP A 1 99 ? -14.045 2.906 -15.896 1.00 97.69 99 ASP A N 1
ATOM 762 C CA . ASP A 1 99 ? -14.254 2.520 -17.294 1.00 97.69 99 ASP A CA 1
ATOM 763 C C . ASP A 1 99 ? -13.063 1.678 -17.770 1.00 97.69 99 ASP A C 1
ATOM 765 O O . ASP A 1 99 ? -11.960 2.193 -17.990 1.00 97.69 99 ASP A O 1
ATOM 769 N N . ALA A 1 100 ? -13.292 0.371 -17.911 1.00 95.75 100 ALA A N 1
ATOM 770 C CA . ALA A 1 100 ? -12.271 -0.592 -18.302 1.00 95.75 100 ALA A CA 1
ATOM 771 C C . ALA A 1 100 ? -11.735 -0.359 -19.726 1.00 95.75 100 ALA A C 1
ATOM 773 O O . ALA A 1 100 ? -10.539 -0.525 -19.952 1.00 95.75 100 ALA A O 1
ATOM 774 N N . SER A 1 101 ? -12.580 0.064 -20.673 1.00 95.50 101 SER A N 1
ATOM 775 C CA . SER A 1 101 ? -12.160 0.312 -22.059 1.00 95.50 101 SER A CA 1
ATOM 776 C C . SER A 1 101 ? -11.296 1.565 -22.160 1.00 95.50 101 SER A C 1
ATOM 778 O O . SER A 1 101 ? -10.267 1.564 -22.838 1.00 95.50 101 SER A O 1
ATOM 780 N N . ARG A 1 102 ? -11.667 2.627 -21.436 1.00 97.06 102 ARG A N 1
ATOM 781 C CA . ARG A 1 102 ? -10.821 3.816 -21.311 1.00 97.06 102 ARG A CA 1
ATOM 782 C C . ARG A 1 102 ? -9.512 3.491 -20.593 1.00 97.06 102 ARG A C 1
ATOM 784 O O . ARG A 1 102 ? -8.454 3.923 -21.038 1.00 97.06 102 ARG A O 1
ATOM 791 N N . PHE A 1 103 ? -9.572 2.718 -19.509 1.00 98.19 103 PHE A N 1
ATOM 792 C CA . PHE A 1 103 ? -8.383 2.275 -18.782 1.00 98.19 103 PHE A CA 1
ATOM 793 C C . PHE A 1 103 ? -7.418 1.505 -19.691 1.00 98.19 103 PHE A C 1
ATOM 795 O O . PHE A 1 103 ? -6.224 1.794 -19.684 1.00 98.19 103 PHE A O 1
ATOM 802 N N . GLU A 1 104 ? -7.923 0.558 -20.486 1.00 96.44 104 GLU A N 1
ATOM 803 C CA . GLU A 1 104 ? -7.118 -0.232 -21.421 1.00 96.44 104 GLU A CA 1
ATOM 804 C C . GLU A 1 104 ? -6.423 0.657 -22.462 1.00 96.44 104 GLU A C 1
ATOM 806 O O . GLU A 1 104 ? -5.222 0.505 -22.692 1.00 96.44 104 GLU A O 1
ATOM 811 N N . ALA A 1 105 ? -7.142 1.634 -23.025 1.00 95.00 105 ALA A N 1
ATOM 812 C CA . ALA A 1 105 ? -6.567 2.601 -23.959 1.00 95.00 105 ALA A CA 1
ATOM 813 C C . ALA A 1 105 ? -5.470 3.472 -23.311 1.00 95.00 105 ALA A C 1
ATOM 815 O O . ALA A 1 105 ? -4.441 3.746 -23.933 1.00 95.00 105 ALA A O 1
ATOM 816 N N . ASP A 1 106 ? -5.663 3.880 -22.053 1.00 96.19 106 ASP A N 1
ATOM 817 C CA . ASP A 1 106 ? -4.754 4.783 -21.339 1.00 96.19 106 ASP A CA 1
ATOM 818 C C . ASP A 1 106 ? -3.539 4.060 -20.712 1.00 96.19 106 ASP A C 1
ATOM 820 O O . ASP A 1 106 ? -2.480 4.677 -20.536 1.00 96.19 106 ASP A O 1
ATOM 824 N N . LEU A 1 107 ? -3.647 2.760 -20.398 1.00 95.31 107 LEU A N 1
ATOM 825 C CA . LEU A 1 107 ? -2.644 1.971 -19.662 1.00 95.31 107 LEU A CA 1
ATOM 826 C C . LEU A 1 107 ? -1.233 2.117 -20.241 1.00 95.31 107 LEU A C 1
ATOM 828 O O . LEU A 1 107 ? -0.279 2.368 -19.502 1.00 95.31 107 LEU A O 1
ATOM 832 N N . LEU A 1 108 ? -1.112 1.999 -21.565 1.00 90.75 108 LEU A N 1
ATOM 833 C CA . LEU A 1 108 ? 0.152 2.151 -22.288 1.00 90.75 108 LEU A CA 1
ATOM 834 C C . LEU A 1 108 ? 0.208 3.410 -23.170 1.00 90.75 108 LEU A C 1
ATOM 836 O O . LEU A 1 108 ? 1.185 3.596 -23.897 1.00 90.75 108 LEU A O 1
ATOM 840 N N . GLY A 1 109 ? -0.760 4.320 -23.037 1.00 94.12 109 GLY A N 1
ATOM 841 C CA . GLY A 1 109 ? -0.804 5.592 -23.761 1.00 94.12 109 GLY A CA 1
ATOM 842 C C . GLY A 1 109 ? 0.070 6.707 -23.167 1.00 94.12 109 GLY A C 1
ATOM 843 O O . GLY A 1 109 ? 0.567 6.628 -22.041 1.00 94.12 109 GLY A O 1
ATOM 844 N N . GLU A 1 110 ? 0.218 7.796 -23.922 1.00 95.31 110 GLU A N 1
ATOM 845 C CA . GLU A 1 110 ? 1.023 8.972 -23.544 1.00 95.31 110 GLU A CA 1
ATOM 846 C C . GLU A 1 110 ? 0.558 9.639 -22.243 1.00 95.31 110 GLU A C 1
ATOM 848 O O . GLU A 1 110 ? 1.366 10.161 -21.475 1.00 95.31 110 GLU A O 1
ATOM 853 N N . ALA A 1 111 ? -0.745 9.594 -21.950 1.00 91.75 111 ALA A N 1
ATOM 854 C CA . ALA A 1 111 ? -1.302 10.207 -20.748 1.00 91.75 111 ALA A CA 1
ATOM 855 C C . ALA A 1 111 ? -0.742 9.573 -19.461 1.00 91.75 111 ALA A C 1
ATOM 857 O O . ALA A 1 111 ? -0.292 10.294 -18.564 1.00 91.75 111 ALA A O 1
ATOM 858 N N . SER A 1 112 ? -0.715 8.237 -19.380 1.00 96.88 112 SER A N 1
ATOM 859 C CA . SER A 1 112 ? -0.161 7.519 -18.224 1.00 96.88 112 SER A CA 1
ATOM 860 C C . SER A 1 112 ? 1.360 7.653 -18.140 1.00 96.88 112 SER A C 1
ATOM 862 O O . SER A 1 112 ? 1.893 7.794 -17.038 1.00 96.88 112 SER A O 1
ATOM 864 N N . ALA A 1 113 ? 2.056 7.682 -19.284 1.00 95.50 113 ALA A N 1
ATOM 865 C CA . ALA A 1 113 ? 3.501 7.904 -19.341 1.00 95.50 113 ALA A CA 1
ATOM 866 C C . ALA A 1 113 ? 3.877 9.295 -18.811 1.00 95.50 113 ALA A C 1
ATOM 868 O O . ALA A 1 113 ? 4.701 9.415 -17.904 1.00 95.50 113 ALA A O 1
ATOM 869 N N . GLY A 1 114 ? 3.221 10.345 -19.313 1.00 96.44 114 GLY A N 1
ATOM 870 C CA . GLY A 1 114 ? 3.457 11.717 -18.872 1.00 96.44 114 GLY A CA 1
ATOM 871 C C . GLY A 1 114 ? 3.099 11.942 -17.402 1.00 96.44 114 GLY A C 1
ATOM 872 O O . GLY A 1 114 ? 3.780 12.703 -16.719 1.00 96.44 114 GLY A O 1
ATOM 873 N N . ALA A 1 115 ? 2.056 11.280 -16.889 1.00 97.00 115 ALA A N 1
ATOM 874 C CA . ALA A 1 115 ? 1.716 11.321 -15.466 1.00 97.00 115 ALA A CA 1
ATOM 875 C C . ALA A 1 115 ? 2.781 10.645 -14.593 1.00 97.00 115 ALA A C 1
ATOM 877 O O . ALA A 1 115 ? 3.241 11.249 -13.627 1.00 97.00 115 ALA A O 1
ATOM 878 N N . LEU A 1 116 ? 3.233 9.443 -14.965 1.00 95.62 116 LEU A N 1
ATOM 879 C CA . LEU A 1 116 ? 4.284 8.738 -14.229 1.00 95.62 116 LEU A CA 1
ATOM 880 C C . LEU A 1 116 ? 5.615 9.506 -14.247 1.00 95.62 116 LEU A C 1
ATOM 882 O O . LEU A 1 116 ? 6.317 9.539 -13.237 1.00 95.62 116 LEU A O 1
ATOM 886 N N . ALA A 1 117 ? 5.950 10.152 -15.367 1.00 94.12 117 ALA A N 1
ATOM 887 C CA . ALA A 1 117 ? 7.139 10.992 -15.471 1.00 94.12 117 ALA A CA 1
ATOM 888 C C . ALA A 1 117 ? 7.098 12.168 -14.479 1.00 94.12 117 ALA A C 1
ATOM 890 O O . ALA A 1 117 ? 8.090 12.418 -13.800 1.00 94.12 117 ALA A O 1
ATOM 891 N N . ARG A 1 118 ? 5.943 12.837 -14.326 1.00 95.25 118 ARG A N 1
ATOM 892 C CA . ARG A 1 118 ? 5.775 13.915 -13.333 1.00 95.25 118 ARG A CA 1
ATOM 893 C C . ARG A 1 118 ? 5.969 13.416 -11.901 1.00 95.25 118 ARG A C 1
ATOM 895 O O . ARG A 1 118 ? 6.744 14.022 -11.165 1.00 95.25 118 ARG A O 1
ATOM 902 N N . ASP A 1 119 ? 5.345 12.294 -11.537 1.00 94.19 119 ASP A N 1
ATOM 903 C CA . ASP A 1 119 ? 5.515 11.679 -10.210 1.00 94.19 119 ASP A CA 1
ATOM 904 C C . ASP A 1 119 ? 6.984 11.305 -9.946 1.00 94.19 119 ASP A C 1
ATOM 906 O O . ASP A 1 119 ? 7.493 11.426 -8.827 1.00 94.19 119 ASP A O 1
ATOM 910 N N . ARG A 1 120 ? 7.697 10.842 -10.981 1.00 91.44 120 ARG A N 1
ATOM 911 C CA . ARG A 1 120 ? 9.117 10.498 -10.882 1.00 91.44 120 ARG A CA 1
ATOM 912 C C . ARG A 1 120 ? 9.983 11.735 -10.646 1.00 91.44 120 ARG A C 1
ATOM 914 O O . ARG A 1 120 ? 10.789 11.692 -9.716 1.00 91.44 120 ARG A O 1
ATOM 921 N N . THR A 1 121 ? 9.771 12.807 -11.412 1.00 91.69 121 THR A N 1
ATOM 922 C CA . THR A 1 121 ? 10.471 14.087 -11.226 1.00 91.69 121 THR A CA 1
ATOM 923 C C . THR A 1 121 ? 10.224 14.654 -9.829 1.00 91.69 121 THR A C 1
ATOM 925 O O . THR A 1 121 ? 11.161 15.100 -9.172 1.00 91.69 121 THR A O 1
ATOM 928 N N . GLU A 1 122 ? 8.990 14.585 -9.319 1.00 91.44 122 GLU A N 1
ATOM 929 C CA . GLU A 1 122 ? 8.695 14.981 -7.936 1.00 91.44 122 GLU A CA 1
ATOM 930 C C . GLU A 1 122 ? 9.495 14.141 -6.928 1.00 91.44 122 GLU A C 1
ATOM 932 O O . GLU A 1 122 ? 10.107 14.667 -5.994 1.00 91.44 122 GLU A O 1
ATOM 937 N N . ALA A 1 123 ? 9.574 12.828 -7.151 1.00 91.44 123 ALA A N 1
ATOM 938 C CA . ALA A 1 123 ? 10.320 11.930 -6.280 1.00 91.44 123 ALA A CA 1
ATOM 939 C C . ALA A 1 123 ? 11.853 12.129 -6.319 1.00 91.44 123 ALA A C 1
ATOM 941 O O . ALA A 1 123 ? 12.544 11.654 -5.410 1.00 91.44 123 ALA A O 1
ATOM 942 N N . GLU A 1 124 ? 12.386 12.794 -7.345 1.00 91.38 124 GLU A N 1
ATOM 943 C CA . GLU A 1 124 ? 13.805 13.154 -7.538 1.00 91.38 124 GLU A CA 1
ATOM 944 C C . GLU A 1 124 ? 14.174 14.498 -6.877 1.00 91.38 124 GLU A C 1
ATOM 946 O O . GLU A 1 124 ? 15.288 15.000 -7.005 1.00 91.38 124 GLU A O 1
ATOM 951 N N . MET A 1 125 ? 13.274 15.053 -6.060 1.00 88.88 125 MET A N 1
ATOM 952 C CA . MET A 1 125 ? 13.518 16.270 -5.284 1.00 88.88 125 MET A CA 1
ATOM 953 C C . MET A 1 125 ? 13.406 16.031 -3.767 1.00 88.88 125 MET A C 1
ATOM 955 O O . MET A 1 125 ? 12.552 16.628 -3.113 1.00 88.88 125 MET A O 1
ATOM 959 N N . PRO A 1 126 ? 14.260 15.183 -3.150 1.00 92.00 126 PRO A N 1
ATOM 960 C CA . PRO A 1 126 ? 14.165 14.916 -1.725 1.00 92.00 126 PRO A CA 1
ATOM 961 C C . PRO A 1 126 ? 14.472 16.158 -0.891 1.00 92.00 126 PRO A C 1
ATOM 963 O O . PRO A 1 126 ? 15.467 16.858 -1.124 1.00 92.00 126 PRO A O 1
ATOM 966 N N . ASP A 1 127 ? 13.632 16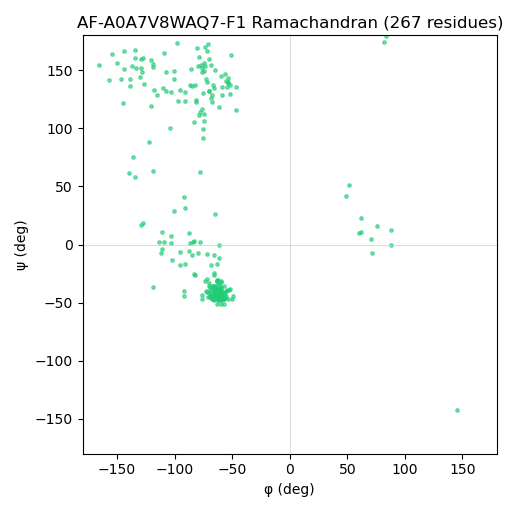.387 0.115 1.00 92.81 127 ASP A N 1
ATOM 967 C CA . ASP A 1 127 ? 13.731 17.523 1.025 1.00 92.81 127 ASP A CA 1
ATOM 968 C C . ASP A 1 127 ? 14.926 17.443 1.994 1.00 92.81 127 ASP A C 1
ATOM 970 O O . ASP A 1 127 ? 15.649 16.444 2.095 1.00 92.81 127 ASP A O 1
ATOM 974 N N . GLY A 1 128 ? 15.146 18.538 2.729 1.00 92.69 128 GLY A N 1
ATOM 975 C CA . GLY A 1 128 ? 16.255 18.654 3.676 1.00 92.69 128 GLY A CA 1
ATOM 976 C C . GLY A 1 128 ? 16.219 17.604 4.791 1.00 92.69 128 GLY A C 1
ATOM 977 O O . GLY A 1 128 ? 17.267 17.075 5.155 1.00 92.69 128 GLY A O 1
ATOM 978 N N . VAL A 1 129 ? 15.029 17.250 5.289 1.00 91.81 129 VAL A N 1
ATOM 979 C CA . VAL A 1 129 ? 14.854 16.237 6.345 1.00 91.81 129 VAL A CA 1
ATOM 980 C C . VAL A 1 129 ? 15.271 14.856 5.841 1.00 91.81 129 VAL A C 1
ATOM 982 O O . VAL A 1 129 ? 16.052 14.162 6.496 1.00 91.81 129 VAL A O 1
ATOM 985 N N . SER A 1 130 ? 14.826 14.473 4.645 1.00 93.75 130 SER A N 1
ATOM 986 C CA . SER A 1 130 ? 15.175 13.188 4.033 1.00 93.75 130 SER A CA 1
ATOM 987 C C . SER A 1 130 ? 16.673 13.067 3.781 1.00 93.75 130 SER A C 1
ATOM 989 O O . SER A 1 130 ? 17.257 12.011 4.038 1.00 93.75 130 SER A O 1
ATOM 991 N N . ARG A 1 131 ? 17.317 14.153 3.335 1.00 93.50 131 ARG A N 1
ATOM 992 C CA . ARG A 1 131 ? 18.775 14.211 3.150 1.00 93.50 131 ARG A CA 1
ATOM 993 C C . ARG A 1 131 ? 19.521 14.105 4.477 1.00 93.50 131 ARG A C 1
ATOM 995 O O . ARG A 1 131 ? 20.425 13.280 4.585 1.00 93.50 131 ARG A O 1
ATOM 1002 N N . ALA A 1 132 ? 19.119 14.875 5.488 1.00 92.88 132 ALA A N 1
ATOM 1003 C CA . ALA A 1 132 ? 19.759 14.882 6.803 1.00 92.88 132 ALA A CA 1
ATOM 1004 C C . ALA A 1 132 ? 19.704 13.509 7.494 1.00 92.88 132 ALA A C 1
ATOM 1006 O O . ALA A 1 132 ? 20.661 13.107 8.150 1.00 92.88 132 ALA A O 1
ATOM 1007 N N . LEU A 1 133 ? 18.615 12.761 7.302 1.00 92.00 133 LEU A N 1
ATOM 1008 C CA . LEU A 1 133 ? 18.448 11.410 7.848 1.00 92.00 133 LEU A CA 1
ATOM 1009 C C . LEU A 1 133 ? 19.080 10.306 6.982 1.00 92.00 133 LEU A C 1
ATOM 1011 O O . LEU A 1 133 ? 18.924 9.122 7.291 1.00 92.00 133 LEU A O 1
ATOM 1015 N N . GLY A 1 134 ? 19.742 10.655 5.873 1.00 91.88 134 GLY A N 1
ATOM 1016 C CA . GLY A 1 134 ? 20.287 9.680 4.924 1.00 91.88 134 GLY A CA 1
ATOM 1017 C C . GLY A 1 134 ? 19.211 8.800 4.274 1.00 91.88 134 GLY A C 1
ATOM 1018 O O . GLY A 1 134 ? 19.498 7.696 3.811 1.00 91.88 134 GLY A O 1
ATOM 1019 N N . LYS A 1 135 ? 17.955 9.260 4.242 1.00 92.25 135 LYS A N 1
ATOM 1020 C CA . LYS A 1 135 ? 16.799 8.556 3.663 1.00 92.25 135 LYS A CA 1
ATOM 1021 C C . LYS A 1 135 ? 16.582 8.929 2.197 1.00 92.25 135 LYS A C 1
ATOM 1023 O O . LYS A 1 135 ? 15.451 9.065 1.726 1.00 92.25 135 LYS A O 1
ATOM 1028 N N . VAL A 1 136 ? 17.687 9.032 1.470 1.00 92.00 136 VAL A N 1
ATO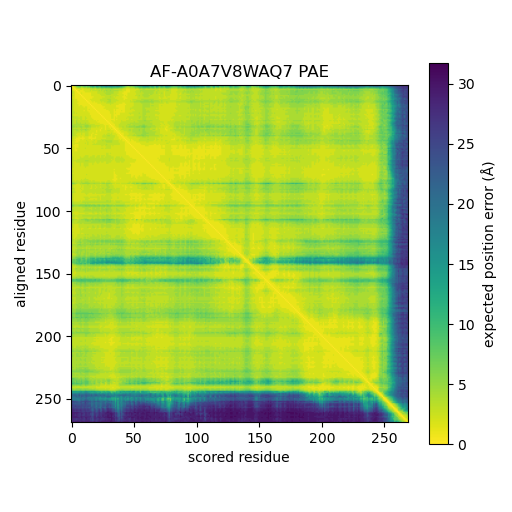M 1029 C CA . VAL A 1 136 ? 17.737 9.256 0.026 1.00 92.00 136 VAL A CA 1
ATOM 1030 C C . VAL A 1 136 ? 18.429 8.083 -0.659 1.00 92.00 136 VAL A C 1
ATOM 1032 O O . VAL A 1 136 ? 19.213 7.351 -0.051 1.00 92.00 136 VAL A O 1
ATOM 1035 N N . LYS A 1 137 ? 18.113 7.875 -1.931 1.00 88.62 137 LYS A N 1
ATOM 1036 C CA . LYS A 1 137 ? 18.801 6.927 -2.814 1.00 88.62 137 LYS A CA 1
ATOM 1037 C C . LYS A 1 137 ? 19.216 7.654 -4.079 1.00 88.62 137 LYS A C 1
ATOM 1039 O O . LYS A 1 137 ? 18.638 8.684 -4.397 1.00 88.62 137 LYS A O 1
ATOM 1044 N N . THR A 1 138 ? 20.174 7.100 -4.799 1.00 84.75 138 THR A N 1
ATOM 1045 C CA . THR A 1 138 ? 20.494 7.557 -6.151 1.00 84.75 138 THR A CA 1
ATOM 1046 C C . THR A 1 138 ? 19.511 6.906 -7.134 1.00 84.75 138 THR A C 1
ATOM 1048 O O . THR A 1 138 ? 19.131 5.742 -6.947 1.00 84.75 138 THR A O 1
ATOM 1051 N N . SER A 1 139 ? 18.998 7.664 -8.101 1.00 76.50 139 SER A N 1
ATOM 1052 C CA . SER A 1 139 ? 18.310 7.135 -9.281 1.00 76.50 139 SER A CA 1
ATOM 1053 C C . SER A 1 139 ? 19.327 6.511 -10.238 1.00 76.50 139 SER A C 1
ATOM 1055 O O . SER A 1 139 ? 20.535 6.679 -10.066 1.00 76.50 139 SER A O 1
ATOM 1057 N N . ASP A 1 140 ? 18.848 5.800 -11.253 1.00 69.62 140 ASP A N 1
ATOM 1058 C CA . ASP A 1 140 ? 19.729 5.217 -12.271 1.00 69.62 140 ASP A CA 1
ATOM 1059 C C . ASP A 1 140 ? 20.426 6.305 -13.110 1.00 69.62 140 ASP A C 1
ATOM 1061 O O . ASP A 1 140 ? 21.538 6.113 -13.591 1.00 69.62 140 ASP A O 1
ATOM 1065 N N . GLU A 1 141 ? 19.825 7.496 -13.181 1.00 70.50 141 GLU A N 1
ATOM 1066 C CA . GLU A 1 141 ? 20.375 8.698 -13.825 1.00 70.50 141 GLU A CA 1
ATOM 1067 C C . GLU A 1 141 ? 21.349 9.485 -12.924 1.00 70.50 141 GLU A C 1
ATOM 1069 O O . GLU A 1 141 ? 21.869 10.525 -13.318 1.00 70.50 141 GLU A O 1
ATOM 1074 N N . GLY A 1 142 ? 21.641 8.991 -11.715 1.00 74.56 142 GLY A N 1
ATOM 1075 C CA . GLY A 1 142 ? 22.623 9.597 -10.812 1.00 74.56 142 GLY A CA 1
ATOM 1076 C C . GLY A 1 142 ? 22.067 10.683 -9.884 1.00 74.56 142 GLY A C 1
ATOM 1077 O O . GLY A 1 142 ? 22.809 11.219 -9.057 1.00 74.56 142 GLY A O 1
ATOM 1078 N N . GLU A 1 143 ? 20.773 10.990 -9.961 1.00 81.12 143 GLU A N 1
ATOM 1079 C CA . GLU A 1 143 ? 20.137 12.031 -9.152 1.00 81.12 143 GLU A CA 1
ATOM 1080 C C . GLU A 1 143 ? 19.690 11.517 -7.778 1.00 81.12 143 GLU A C 1
ATOM 1082 O O . GLU A 1 143 ? 19.361 10.345 -7.585 1.00 81.12 143 GLU A O 1
ATOM 1087 N N . ALA A 1 144 ? 19.665 12.397 -6.775 1.00 88.69 144 ALA A N 1
ATOM 1088 C CA . ALA A 1 144 ? 19.157 12.034 -5.456 1.00 88.69 144 ALA A CA 1
ATOM 1089 C C . ALA A 1 144 ? 17.626 11.974 -5.478 1.00 88.69 144 ALA A C 1
ATOM 1091 O O . ALA A 1 144 ? 16.977 12.939 -5.844 1.00 88.69 144 ALA A O 1
ATOM 1092 N N . ARG A 1 145 ? 17.045 10.888 -4.975 1.00 91.25 145 ARG A N 1
ATOM 1093 C CA . ARG A 1 145 ? 15.596 10.684 -4.871 1.00 91.25 145 ARG A CA 1
ATOM 1094 C C . ARG A 1 145 ? 15.171 10.268 -3.470 1.00 91.25 145 ARG A C 1
ATOM 1096 O O . ARG A 1 145 ? 15.966 9.708 -2.705 1.00 91.25 145 ARG A O 1
ATOM 1103 N N . TYR A 1 146 ? 13.894 10.466 -3.156 1.00 92.00 146 TYR A N 1
ATOM 1104 C CA . TYR A 1 146 ? 13.290 9.916 -1.945 1.00 92.00 146 TYR A CA 1
ATOM 1105 C C . TYR A 1 146 ? 13.453 8.384 -1.875 1.00 92.00 146 TYR A C 1
ATOM 1107 O O . TYR A 1 146 ? 13.429 7.661 -2.885 1.00 92.00 146 TYR A O 1
ATOM 1115 N N . THR A 1 147 ? 13.605 7.873 -0.650 1.00 90.44 147 THR A N 1
ATOM 1116 C CA . THR A 1 147 ? 13.381 6.449 -0.361 1.00 90.44 147 THR A CA 1
ATOM 1117 C C . THR A 1 147 ? 11.885 6.160 -0.307 1.00 90.44 147 THR A C 1
ATOM 1119 O O . THR A 1 147 ? 11.091 7.015 0.076 1.00 90.44 147 THR A O 1
ATOM 1122 N N . THR A 1 148 ? 11.480 4.953 -0.688 1.00 89.81 148 THR A N 1
ATOM 1123 C CA . THR A 1 148 ? 10.076 4.535 -0.623 1.00 89.81 148 THR A CA 1
ATOM 1124 C C . THR A 1 148 ? 9.836 3.613 0.577 1.00 89.81 148 THR A C 1
ATOM 1126 O O . THR A 1 148 ? 10.578 2.639 0.726 1.00 89.81 148 THR A O 1
ATOM 1129 N N . PRO A 1 149 ? 8.801 3.864 1.401 1.00 92.50 149 PRO A N 1
ATOM 1130 C CA . PRO A 1 149 ? 7.905 5.026 1.347 1.00 92.50 149 PRO A CA 1
ATOM 1131 C C . PRO A 1 149 ? 8.557 6.299 1.921 1.00 92.50 149 PRO A C 1
ATOM 1133 O O . PRO A 1 149 ? 9.426 6.211 2.781 1.00 92.50 149 PRO A O 1
ATOM 1136 N N . THR A 1 150 ? 8.105 7.473 1.476 1.00 94.06 150 THR A N 1
ATOM 1137 C CA . THR A 1 150 ? 8.292 8.764 2.161 1.00 94.06 150 THR A CA 1
ATOM 1138 C C . THR A 1 150 ? 6.982 9.531 2.062 1.00 94.06 150 THR A C 1
ATOM 1140 O O . THR A 1 150 ? 6.362 9.536 1.002 1.00 94.06 150 THR A O 1
ATOM 1143 N N . TYR A 1 151 ? 6.561 10.148 3.162 1.00 95.81 151 TYR A N 1
ATOM 1144 C CA . TYR A 1 151 ? 5.376 11.002 3.203 1.00 95.81 151 TYR A CA 1
ATOM 1145 C C . TYR A 1 151 ? 5.811 12.448 3.387 1.00 95.81 151 TYR A C 1
ATOM 1147 O O . TYR A 1 151 ? 6.655 12.720 4.239 1.00 95.81 151 TYR A O 1
ATOM 1155 N N . VAL A 1 152 ? 5.231 13.360 2.612 1.00 95.00 152 VAL A N 1
ATOM 1156 C CA . VAL A 1 152 ? 5.411 14.807 2.756 1.00 95.00 152 VAL A CA 1
ATOM 1157 C C . VAL A 1 152 ? 4.035 15.409 3.011 1.00 95.00 152 VAL A C 1
ATOM 1159 O O . VAL A 1 152 ? 3.125 15.257 2.203 1.00 95.00 152 VAL A O 1
ATOM 1162 N N . PHE A 1 153 ? 3.874 16.058 4.157 1.00 95.69 153 PHE A N 1
ATOM 1163 C CA . PHE A 1 153 ? 2.661 16.770 4.538 1.00 95.69 153 PHE A CA 1
ATOM 1164 C C . PHE A 1 153 ? 2.860 18.259 4.302 1.00 95.69 153 PHE A C 1
ATOM 1166 O O . PHE A 1 153 ? 3.945 18.777 4.574 1.00 95.69 153 PHE A O 1
ATOM 1173 N N . SER A 1 154 ? 1.824 18.955 3.841 1.00 95.00 154 SER A N 1
ATOM 1174 C CA . SER A 1 154 ? 1.862 20.399 3.626 1.00 95.00 154 SER A CA 1
ATOM 1175 C C . SER A 1 154 ? 0.574 21.087 4.084 1.00 95.00 154 SER A C 1
ATOM 1177 O O . SER A 1 154 ? -0.521 20.549 3.946 1.00 95.00 154 SER A O 1
ATOM 1179 N N . THR A 1 155 ? 0.719 22.278 4.666 1.00 95.56 155 THR A N 1
ATOM 1180 C CA . THR A 1 155 ? -0.377 23.202 5.013 1.00 95.56 155 THR A CA 1
ATOM 1181 C C . THR A 1 155 ? 0.183 24.617 5.106 1.00 95.56 155 THR A C 1
ATOM 1183 O O . THR A 1 155 ? 1.299 24.803 5.594 1.00 95.56 155 THR A O 1
ATOM 1186 N N . ASP A 1 156 ? -0.568 25.620 4.651 1.00 92.75 156 ASP A N 1
ATOM 1187 C CA . ASP A 1 156 ? -0.221 27.046 4.796 1.00 92.75 156 ASP A CA 1
ATOM 1188 C C . ASP A 1 156 ? 1.219 27.391 4.368 1.00 92.75 156 ASP A C 1
ATOM 1190 O O . ASP A 1 156 ? 1.945 28.106 5.059 1.00 92.75 156 ASP A O 1
ATOM 1194 N N . GLY A 1 157 ? 1.674 26.811 3.252 1.00 93.06 157 GLY A N 1
ATOM 1195 C CA . GLY A 1 157 ? 3.028 27.018 2.720 1.00 93.06 157 GLY A CA 1
ATOM 1196 C C . GLY A 1 157 ? 4.159 26.377 3.536 1.00 93.06 157 GLY A C 1
ATOM 1197 O O . GLY A 1 157 ? 5.328 26.558 3.201 1.00 93.06 157 GLY A O 1
ATOM 1198 N N . ARG A 1 158 ? 3.843 25.618 4.590 1.00 94.00 158 ARG A N 1
ATOM 1199 C CA . ARG A 1 158 ? 4.796 24.825 5.376 1.00 94.00 158 ARG A CA 1
ATOM 1200 C C . ARG A 1 158 ? 4.720 23.363 4.960 1.00 94.00 158 ARG A C 1
ATOM 1202 O O . ARG A 1 158 ? 3.649 22.873 4.607 1.00 94.00 158 ARG A O 1
ATOM 1209 N N . SER A 1 159 ? 5.844 22.660 5.054 1.00 94.50 159 SER A N 1
ATOM 1210 C CA . SER A 1 159 ? 5.924 21.226 4.792 1.00 94.50 159 SER A CA 1
ATOM 1211 C C . SER A 1 159 ? 6.709 20.493 5.873 1.00 94.50 159 SER A C 1
ATOM 1213 O O . SER A 1 159 ? 7.607 21.049 6.508 1.00 94.50 159 SER A O 1
ATOM 1215 N N . SER A 1 160 ? 6.387 19.225 6.091 1.00 95.06 160 SER A N 1
ATOM 1216 C CA . SER A 1 160 ? 7.159 18.323 6.948 1.00 95.06 160 SER A CA 1
ATOM 1217 C C . SER A 1 160 ? 7.089 16.911 6.394 1.00 95.06 160 SER A C 1
ATOM 1219 O O . SER A 1 160 ? 6.045 16.499 5.892 1.00 95.06 160 SER A O 1
ATOM 1221 N N . SER A 1 161 ? 8.190 16.168 6.476 1.00 95.50 161 SER A N 1
ATOM 1222 C CA . SER A 1 161 ? 8.268 14.820 5.923 1.00 95.50 161 SER A CA 1
ATOM 1223 C C . SER A 1 161 ? 8.555 13.755 6.967 1.00 95.50 161 SER A C 1
ATOM 1225 O O . SER A 1 161 ? 9.185 13.990 7.997 1.00 95.50 161 SER A O 1
ATOM 1227 N N . VAL A 1 162 ? 8.088 12.550 6.654 1.00 96.94 162 VAL A N 1
ATOM 1228 C CA . VAL A 1 162 ? 8.336 11.315 7.393 1.00 96.94 162 VAL A CA 1
ATOM 1229 C C . VAL A 1 162 ? 8.992 10.336 6.417 1.00 96.94 162 VAL A C 1
ATOM 1231 O O . VAL A 1 162 ? 8.290 9.613 5.698 1.00 96.94 162 VAL A O 1
ATOM 1234 N N . PRO A 1 163 ? 10.333 10.357 6.309 1.00 95.12 163 PRO A N 1
ATOM 1235 C CA . PRO A 1 163 ? 11.037 9.555 5.327 1.00 95.12 163 PRO A CA 1
ATOM 1236 C C . PRO A 1 163 ? 11.308 8.132 5.823 1.00 95.12 163 PRO A C 1
ATOM 1238 O O . PRO A 1 163 ? 11.767 7.895 6.950 1.00 95.12 163 PRO A O 1
ATOM 1241 N N . GLY A 1 164 ? 11.075 7.168 4.934 1.00 91.19 164 GLY A N 1
ATOM 1242 C CA . GLY A 1 164 ? 11.165 5.740 5.214 1.00 91.19 164 GLY A CA 1
ATOM 1243 C C . GLY A 1 164 ? 9.902 5.151 5.848 1.00 91.19 164 GLY A C 1
ATOM 1244 O O . GLY A 1 164 ? 8.918 5.830 6.131 1.00 91.19 164 GLY A O 1
ATOM 1245 N N . PHE A 1 165 ? 9.957 3.843 6.095 1.00 90.69 165 PHE A N 1
ATOM 1246 C CA . PHE A 1 165 ? 8.944 3.143 6.875 1.00 90.69 165 PHE A CA 1
ATOM 1247 C C . PHE A 1 165 ? 9.118 3.480 8.363 1.00 90.69 165 PHE A C 1
ATOM 1249 O O . PHE A 1 165 ? 10.130 3.104 8.961 1.00 90.69 165 PHE A O 1
ATOM 1256 N N . GLN A 1 166 ? 8.156 4.202 8.934 1.00 93.06 166 GLN A N 1
ATOM 1257 C CA . GLN A 1 166 ? 8.191 4.714 10.306 1.00 93.06 166 GLN A CA 1
ATOM 1258 C C . GLN A 1 166 ? 7.000 4.176 11.118 1.00 93.06 166 GLN A C 1
ATOM 1260 O O . GLN A 1 166 ? 6.012 3.738 10.527 1.00 93.06 166 GLN A O 1
ATOM 1265 N N . PRO A 1 167 ? 7.077 4.159 12.459 1.00 92.12 167 PRO A N 1
ATOM 1266 C CA . PRO A 1 167 ? 5.931 3.818 13.298 1.00 92.12 167 PRO A CA 1
ATOM 1267 C C . PRO A 1 167 ? 4.857 4.922 13.248 1.00 92.12 167 PRO A C 1
ATOM 1269 O O . PRO A 1 167 ? 5.154 6.062 12.880 1.00 92.12 167 PRO A O 1
ATOM 1272 N N . LEU A 1 168 ? 3.611 4.590 13.613 1.00 91.38 168 LEU A N 1
ATOM 1273 C CA . LEU A 1 168 ? 2.455 5.498 13.521 1.00 91.38 168 LEU A CA 1
ATOM 1274 C C . LEU A 1 168 ? 2.706 6.831 14.247 1.00 91.38 168 LEU A C 1
ATOM 1276 O O . LEU A 1 168 ? 2.385 7.900 13.731 1.00 91.38 168 LEU A O 1
ATOM 1280 N N . GLU A 1 169 ? 3.358 6.768 15.403 1.00 94.19 169 GLU A N 1
ATOM 1281 C CA . GLU A 1 169 ? 3.662 7.904 16.269 1.00 94.19 169 GLU A CA 1
ATOM 1282 C C . GLU A 1 169 ? 4.528 8.955 15.561 1.00 94.19 169 GLU A C 1
ATOM 1284 O O . GLU A 1 169 ? 4.371 10.150 15.806 1.00 94.19 169 GLU A O 1
ATOM 1289 N N . ALA A 1 170 ? 5.403 8.544 14.635 1.00 95.75 170 ALA A N 1
ATOM 1290 C CA . ALA A 1 170 ? 6.207 9.482 13.854 1.00 95.75 170 ALA A CA 1
ATOM 1291 C C . ALA A 1 170 ? 5.329 10.341 12.930 1.00 95.75 170 ALA A C 1
ATOM 1293 O O . ALA A 1 170 ? 5.568 11.542 12.788 1.00 95.75 170 ALA A O 1
ATOM 1294 N N . TYR A 1 171 ? 4.290 9.746 12.337 1.00 95.25 171 TYR A N 1
ATOM 1295 C CA . TYR A 1 171 ? 3.313 10.473 11.526 1.00 95.25 171 TYR A CA 1
ATOM 1296 C C . TYR A 1 171 ? 2.452 11.389 12.393 1.00 95.25 171 TYR A C 1
ATOM 1298 O O . TYR A 1 171 ? 2.270 12.552 12.043 1.00 95.25 171 TYR A O 1
ATOM 1306 N N . GLU A 1 172 ? 1.974 10.901 13.541 1.00 94.31 172 GLU A N 1
ATOM 1307 C CA . GLU A 1 172 ? 1.136 11.685 14.456 1.00 94.31 172 GLU A CA 1
ATOM 1308 C C . GLU A 1 172 ? 1.872 12.918 14.992 1.00 94.31 172 GLU A C 1
ATOM 1310 O O . GLU A 1 172 ? 1.338 14.025 14.912 1.00 94.31 172 GLU A O 1
ATOM 1315 N N . VAL A 1 173 ? 3.110 12.756 15.471 1.00 95.94 173 VAL A N 1
ATOM 1316 C CA . VAL A 1 173 ? 3.937 13.872 15.958 1.00 95.94 173 VAL A CA 1
ATOM 1317 C C . VAL A 1 173 ? 4.240 14.858 14.832 1.00 95.94 173 VAL A C 1
ATOM 1319 O O . VAL A 1 173 ? 4.140 16.067 15.033 1.00 95.94 173 VAL A O 1
ATOM 1322 N N . THR A 1 174 ? 4.567 14.365 13.635 1.00 95.94 174 THR A N 1
ATOM 1323 C CA . THR A 1 174 ? 4.849 15.238 12.486 1.00 95.94 174 THR A CA 1
ATOM 1324 C C . THR A 1 174 ? 3.623 16.059 12.095 1.00 95.94 174 THR A C 1
ATOM 1326 O O . THR A 1 174 ? 3.733 17.271 11.912 1.00 95.94 174 THR A O 1
ATOM 1329 N N . LEU A 1 175 ? 2.448 15.427 12.026 1.00 95.62 175 LEU A N 1
ATOM 1330 C CA . LEU A 1 175 ? 1.191 16.107 11.723 1.00 95.62 175 LEU A CA 1
ATOM 1331 C C . LEU A 1 175 ? 0.827 17.145 12.789 1.00 95.62 175 LEU A C 1
ATOM 1333 O O . LEU A 1 175 ? 0.478 18.260 12.419 1.00 95.62 175 LEU A O 1
ATOM 1337 N N . HIS A 1 176 ? 0.958 16.838 14.084 1.00 95.06 176 HIS A N 1
ATOM 1338 C CA . HIS A 1 176 ? 0.626 17.795 15.151 1.00 95.06 176 HIS A CA 1
ATOM 1339 C C . HIS A 1 176 ? 1.639 18.941 15.267 1.00 95.06 176 HIS A C 1
ATOM 1341 O O . HIS A 1 176 ? 1.258 20.054 15.617 1.00 95.06 176 HIS A O 1
ATOM 1347 N N . ASN A 1 177 ? 2.911 18.715 14.925 1.00 95.12 177 ASN A N 1
ATOM 1348 C CA . ASN A 1 177 ? 3.891 19.800 14.828 1.00 95.12 177 ASN A CA 1
ATOM 1349 C C . ASN A 1 177 ? 3.595 20.728 13.638 1.00 95.12 177 ASN A C 1
ATOM 1351 O O . ASN A 1 177 ? 3.787 21.942 13.729 1.00 95.12 177 ASN A O 1
ATOM 1355 N N . LEU A 1 178 ? 3.126 20.168 12.519 1.00 96.31 178 LEU A N 1
ATOM 1356 C CA . LEU A 1 178 ? 2.790 20.936 11.322 1.00 96.31 178 LEU A CA 1
ATOM 1357 C C . LEU A 1 178 ? 1.454 21.688 11.480 1.00 96.31 178 LEU A C 1
ATOM 1359 O O . LEU A 1 178 ? 1.376 22.884 11.184 1.00 96.31 178 LEU A O 1
ATOM 1363 N N . ALA A 1 179 ? 0.427 21.002 11.974 1.00 95.94 179 ALA A N 1
ATOM 1364 C CA . ALA A 1 179 ? -0.955 21.460 12.066 1.00 95.94 179 ALA A CA 1
ATOM 1365 C C . ALA A 1 179 ? -1.562 21.108 13.444 1.00 95.94 179 ALA A C 1
ATOM 1367 O O . ALA A 1 179 ? -2.381 20.193 13.551 1.00 95.94 179 ALA A O 1
ATOM 1368 N N . PRO A 1 180 ? -1.192 21.836 14.516 1.00 95.19 180 PRO A N 1
ATOM 1369 C CA . PRO A 1 180 ? -1.619 21.528 15.888 1.00 95.19 180 PRO A CA 1
ATOM 1370 C C . PRO A 1 180 ? -3.126 21.694 16.140 1.00 95.19 180 PRO A C 1
ATOM 1372 O O . PRO A 1 180 ? -3.610 21.318 17.201 1.00 95.19 180 PRO A O 1
ATOM 1375 N N . TRP A 1 181 ? -3.865 22.270 15.189 1.00 94.62 181 TRP A N 1
ATOM 1376 C CA . TRP A 1 181 ? -5.318 22.443 15.248 1.00 94.62 181 TRP A CA 1
ATOM 1377 C C . TRP A 1 181 ? -6.107 21.239 14.714 1.00 94.62 181 TRP A C 1
ATOM 1379 O O . TRP A 1 181 ? -7.335 21.259 14.754 1.00 94.62 181 TRP A O 1
ATOM 1389 N N . LEU A 1 182 ? -5.442 20.224 14.153 1.00 94.44 182 LEU A N 1
ATOM 1390 C CA . LEU A 1 182 ? -6.129 19.024 13.684 1.00 94.44 182 LEU A CA 1
ATOM 1391 C C . LEU A 1 182 ? -6.653 18.212 14.869 1.00 94.44 182 LEU A C 1
ATOM 1393 O O . LEU A 1 182 ? -5.920 17.908 15.807 1.00 94.44 182 LEU A O 1
ATOM 1397 N N . GLU A 1 183 ? -7.915 17.802 14.788 1.00 93.56 183 GLU A N 1
ATOM 1398 C CA . GLU A 1 183 ? -8.524 16.920 15.777 1.00 93.56 183 GLU A CA 1
ATOM 1399 C C . GLU A 1 183 ? -8.445 15.458 15.330 1.00 93.56 183 GLU A C 1
ATOM 1401 O O . GLU A 1 183 ? -8.789 15.095 14.199 1.00 93.56 183 GLU A O 1
ATOM 1406 N N . ARG A 1 184 ? -8.027 14.583 16.249 1.00 91.06 184 ARG A N 1
ATOM 1407 C CA . ARG A 1 184 ? -8.075 13.138 16.027 1.00 91.06 184 ARG A CA 1
ATOM 1408 C C . ARG A 1 184 ? -9.513 12.651 16.179 1.00 91.06 184 ARG A C 1
ATOM 1410 O O . ARG A 1 184 ? -10.077 12.694 17.269 1.00 91.06 184 ARG A O 1
ATOM 1417 N N . ARG A 1 185 ? -10.081 12.120 15.095 1.00 92.44 185 ARG A N 1
ATOM 1418 C CA . ARG A 1 185 ? -11.384 11.441 15.140 1.00 92.44 185 ARG A CA 1
ATOM 1419 C C . ARG A 1 185 ? -11.341 10.240 16.099 1.00 92.44 185 ARG A C 1
ATOM 1421 O O . ARG A 1 185 ? -10.311 9.558 16.144 1.00 92.44 185 ARG A O 1
ATOM 1428 N N . PRO A 1 186 ? -12.440 9.943 16.818 1.00 94.69 186 PRO A N 1
ATOM 1429 C CA . PRO A 1 186 ? -12.562 8.705 17.579 1.00 94.69 186 PRO A CA 1
ATOM 1430 C C . PRO A 1 186 ? -12.295 7.485 16.696 1.00 94.69 186 PRO A C 1
ATOM 1432 O O . PRO A 1 186 ? -12.656 7.471 15.518 1.00 94.69 186 PRO A O 1
ATOM 1435 N N . ALA A 1 187 ? -11.644 6.473 17.264 1.00 95.62 187 ALA A N 1
ATOM 1436 C CA . ALA A 1 187 ? -11.439 5.217 16.561 1.00 95.62 187 ALA A CA 1
ATOM 1437 C C . ALA A 1 187 ? -12.785 4.475 16.426 1.00 95.62 187 ALA A C 1
ATOM 1439 O O . ALA A 1 187 ? -13.493 4.374 17.433 1.00 95.62 187 ALA A O 1
ATOM 1440 N N . PRO A 1 188 ? -13.141 3.980 15.227 1.00 96.56 188 PRO A N 1
ATOM 1441 C CA . PRO A 1 188 ? -14.367 3.215 15.019 1.00 96.56 188 PRO A CA 1
ATOM 1442 C C . PRO A 1 188 ? -14.256 1.819 15.644 1.00 96.56 188 PRO A C 1
ATOM 1444 O O . PRO A 1 188 ? -13.158 1.346 15.944 1.00 96.56 188 PRO A O 1
ATOM 1447 N N . GLU A 1 189 ? -15.382 1.120 15.769 1.00 95.81 189 GLU A N 1
ATOM 1448 C CA . GLU A 1 189 ? -15.377 -0.333 15.997 1.00 95.81 189 GLU A CA 1
ATOM 1449 C C . GLU A 1 189 ? -15.110 -1.093 14.682 1.00 95.81 189 GLU A C 1
ATOM 1451 O O . GLU A 1 189 ? -15.282 -0.551 13.586 1.00 95.81 189 GLU A O 1
ATOM 1456 N N . ALA A 1 190 ? -14.703 -2.367 14.758 1.00 97.00 190 ALA A N 1
ATOM 1457 C CA . ALA A 1 190 ? -14.315 -3.136 13.566 1.00 97.00 190 ALA A CA 1
ATOM 1458 C C . ALA A 1 190 ? -15.437 -3.236 12.513 1.00 97.00 190 ALA A C 1
ATOM 1460 O O . ALA A 1 190 ? -15.179 -3.074 11.319 1.00 97.00 190 ALA A O 1
ATOM 1461 N N . GLY A 1 191 ? -16.682 -3.449 12.952 1.00 96.12 191 GLY A N 1
ATOM 1462 C CA . GLY A 1 191 ? -17.844 -3.506 12.061 1.00 96.12 191 GLY A CA 1
ATOM 1463 C C . GLY A 1 191 ? -18.122 -2.173 11.361 1.00 96.12 191 GLY A C 1
ATOM 1464 O O . GLY A 1 191 ? -18.381 -2.156 10.162 1.00 96.12 191 GLY A O 1
ATOM 1465 N N . GLU A 1 192 ? -17.984 -1.047 12.069 1.00 96.44 192 GLU A N 1
ATOM 1466 C CA . GLU A 1 192 ? -18.131 0.296 11.490 1.00 96.44 192 GLU A CA 1
ATOM 1467 C C . GLU A 1 192 ? -17.024 0.584 10.465 1.00 96.44 192 GLU A C 1
ATOM 1469 O O . GLU A 1 192 ? -17.296 1.068 9.363 1.00 96.44 192 GLU A O 1
ATOM 1474 N N . PHE A 1 193 ? -15.775 0.236 10.794 1.00 97.19 193 PHE A N 1
ATOM 1475 C CA . PHE A 1 193 ?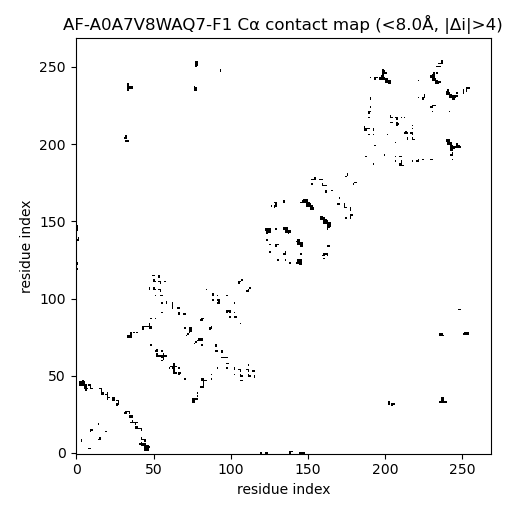 -14.638 0.410 9.891 1.00 97.19 193 PHE A CA 1
ATOM 1476 C C . PHE A 1 193 ? -14.831 -0.333 8.560 1.00 97.19 193 PHE A C 1
ATOM 1478 O O . PHE A 1 193 ? -14.594 0.253 7.497 1.00 97.19 193 PHE A O 1
ATOM 1485 N N . LEU A 1 194 ? -15.263 -1.598 8.625 1.00 96.56 194 LEU A N 1
ATOM 1486 C CA . LEU A 1 194 ? -15.521 -2.435 7.451 1.00 96.56 194 LEU A CA 1
ATOM 1487 C C . LEU A 1 194 ? -16.796 -2.008 6.713 1.00 96.56 194 LEU A C 1
ATOM 1489 O O . LEU A 1 194 ? -16.804 -1.962 5.488 1.00 96.56 194 LEU A O 1
ATOM 1493 N N . GLY A 1 195 ? -17.856 -1.641 7.436 1.00 95.44 195 GLY A N 1
ATOM 1494 C CA . GLY A 1 195 ? -19.118 -1.181 6.850 1.00 95.44 195 GLY A CA 1
ATOM 1495 C C . GLY A 1 195 ? -18.972 0.107 6.036 1.00 95.44 195 GLY A C 1
ATOM 1496 O O . GLY A 1 195 ? -19.655 0.282 5.031 1.00 95.44 195 GLY A O 1
ATOM 1497 N N . ALA A 1 196 ? -18.026 0.976 6.405 1.00 94.75 196 ALA A N 1
ATOM 1498 C CA . ALA A 1 196 ? -17.672 2.158 5.618 1.00 94.75 196 ALA A CA 1
ATOM 1499 C C . ALA A 1 196 ? -16.898 1.836 4.319 1.00 94.75 196 ALA A C 1
ATOM 1501 O O . ALA A 1 196 ? -16.646 2.743 3.525 1.00 94.75 196 ALA A O 1
ATOM 1502 N N . ARG A 1 197 ? -16.476 0.578 4.121 1.00 92.75 197 ARG A N 1
ATOM 1503 C CA . ARG A 1 197 ? -15.654 0.098 2.993 1.00 92.75 197 ARG A CA 1
ATOM 1504 C C . ARG A 1 197 ? -16.154 -1.271 2.506 1.00 92.75 197 ARG A C 1
ATOM 1506 O O . ARG A 1 197 ? -15.433 -2.269 2.598 1.00 92.75 197 ARG A O 1
ATOM 1513 N N . PRO A 1 198 ? -17.409 -1.348 2.035 1.00 90.38 198 PRO A N 1
ATOM 1514 C CA . PRO A 1 198 ? -18.031 -2.617 1.675 1.00 90.38 198 PRO A CA 1
ATOM 1515 C C . PRO A 1 198 ? -17.229 -3.340 0.587 1.00 90.38 198 PRO A C 1
ATOM 1517 O O . PRO A 1 198 ? -16.787 -2.731 -0.385 1.00 90.38 198 PRO A O 1
ATOM 1520 N N . GLY A 1 199 ? -17.035 -4.648 0.765 1.00 88.12 199 GLY A N 1
ATOM 1521 C CA . GLY A 1 199 ? -16.299 -5.505 -0.167 1.00 88.12 199 GLY A CA 1
ATOM 1522 C C . GLY A 1 199 ? -14.777 -5.305 -0.217 1.00 88.12 199 GLY A C 1
ATOM 1523 O O . GLY A 1 199 ? -14.109 -6.113 -0.866 1.00 88.12 199 GLY A O 1
ATOM 1524 N N . GLU A 1 200 ? -14.208 -4.297 0.457 1.00 91.69 200 GLU A N 1
ATOM 1525 C CA . GLU A 1 200 ? -12.755 -4.097 0.518 1.00 91.69 200 GLU A CA 1
ATOM 1526 C C . GLU A 1 200 ? -12.134 -5.011 1.593 1.00 91.69 200 GLU A C 1
ATOM 1528 O O . GLU A 1 200 ? -12.556 -4.971 2.753 1.00 91.69 200 GLU A O 1
ATOM 1533 N N . PRO A 1 201 ? -11.143 -5.851 1.241 1.00 92.81 201 PRO A N 1
ATOM 1534 C CA . PRO A 1 201 ? -10.555 -6.789 2.186 1.00 92.81 201 PRO A CA 1
ATOM 1535 C C . PRO A 1 201 ? -9.404 -6.158 2.987 1.00 92.81 201 PRO A C 1
ATOM 1537 O O . PRO A 1 201 ? -8.525 -5.500 2.423 1.00 92.81 201 PRO A O 1
ATOM 1540 N N . PHE A 1 202 ? -9.362 -6.424 4.295 1.00 95.75 202 PHE A N 1
ATOM 1541 C CA . PHE A 1 202 ? -8.336 -5.932 5.225 1.00 95.75 202 PHE A CA 1
ATOM 1542 C C . PHE A 1 202 ? -7.734 -7.043 6.080 1.00 95.75 202 PHE A C 1
ATOM 1544 O O . PHE A 1 202 ? -8.434 -7.949 6.526 1.00 95.75 202 PHE A O 1
ATOM 1551 N N . ALA A 1 203 ? -6.438 -6.947 6.366 1.00 95.75 203 ALA A N 1
ATOM 1552 C CA . ALA A 1 203 ? -5.776 -7.820 7.325 1.00 95.75 203 ALA A CA 1
ATOM 1553 C C . ALA A 1 203 ? -6.165 -7.457 8.765 1.00 95.75 203 ALA A C 1
ATOM 1555 O O . ALA A 1 203 ? -6.435 -6.296 9.083 1.00 95.75 203 ALA A O 1
ATOM 1556 N N . THR A 1 204 ? -6.095 -8.433 9.673 1.00 96.19 204 THR A N 1
ATOM 1557 C CA . THR A 1 204 ? -6.353 -8.222 11.109 1.00 96.19 204 THR A CA 1
ATOM 1558 C C . THR A 1 204 ? -5.512 -7.076 11.689 1.00 96.19 204 THR A C 1
ATOM 1560 O O . THR A 1 204 ? -6.026 -6.278 12.470 1.00 96.19 204 THR A O 1
ATOM 1563 N N . VAL A 1 205 ? -4.243 -6.944 11.277 1.00 95.56 205 VAL A N 1
ATOM 1564 C CA . VAL A 1 205 ? -3.347 -5.865 11.732 1.00 95.56 205 VAL A CA 1
ATOM 1565 C C . VAL A 1 205 ? -3.743 -4.483 11.193 1.00 95.56 205 VAL A C 1
ATOM 1567 O O . VAL A 1 205 ? -3.621 -3.494 11.914 1.00 95.56 205 VAL A O 1
ATOM 1570 N N . GLU A 1 206 ? -4.288 -4.398 9.972 1.00 96.44 206 GLU A N 1
ATOM 1571 C CA . GLU A 1 206 ? -4.806 -3.137 9.413 1.00 96.44 206 GLU A CA 1
ATOM 1572 C C . GLU A 1 206 ? -6.023 -2.662 10.214 1.00 96.44 206 GLU A C 1
ATOM 1574 O O . GLU A 1 206 ? -6.107 -1.494 10.598 1.00 96.44 206 GLU A O 1
ATOM 1579 N N . ILE A 1 207 ? -6.932 -3.587 10.534 1.00 97.62 207 ILE A N 1
ATOM 1580 C CA . ILE A 1 207 ? -8.132 -3.295 11.324 1.00 97.62 207 ILE A CA 1
ATOM 1581 C C . ILE A 1 207 ? -7.742 -2.909 12.750 1.00 97.62 207 ILE A C 1
ATOM 1583 O O . ILE A 1 207 ? -8.229 -1.903 13.256 1.00 97.62 207 ILE A O 1
ATOM 1587 N N . ALA A 1 208 ? -6.823 -3.647 13.381 1.00 97.31 208 ALA A N 1
ATOM 1588 C CA . ALA A 1 208 ? -6.319 -3.339 14.719 1.00 97.31 208 ALA A CA 1
ATOM 1589 C C . ALA A 1 208 ? -5.750 -1.914 14.812 1.00 97.31 208 ALA A C 1
ATOM 1591 O O . ALA A 1 208 ? -6.068 -1.180 15.754 1.00 97.31 208 ALA A O 1
ATOM 1592 N N . ALA A 1 209 ? -4.969 -1.504 13.805 1.00 95.12 209 ALA A N 1
ATOM 1593 C CA . ALA A 1 209 ? -4.451 -0.145 13.701 1.00 95.12 209 ALA A CA 1
ATOM 1594 C C . ALA A 1 209 ? -5.579 0.888 13.538 1.00 95.12 209 ALA A C 1
ATOM 1596 O O . ALA A 1 209 ? -5.580 1.905 14.233 1.00 95.12 209 ALA A O 1
ATOM 1597 N N . ALA A 1 210 ? -6.565 0.619 12.676 1.00 95.25 210 ALA A N 1
ATOM 1598 C CA . ALA A 1 210 ? -7.674 1.536 12.415 1.00 95.25 210 ALA A CA 1
ATOM 1599 C C . ALA A 1 210 ? -8.583 1.760 13.636 1.00 95.25 210 ALA A C 1
ATOM 1601 O O . ALA A 1 210 ? -8.986 2.894 13.895 1.00 95.25 210 ALA A O 1
ATOM 1602 N N . ILE A 1 211 ? -8.866 0.706 14.407 1.00 96.62 211 ILE A N 1
ATOM 1603 C CA . ILE A 1 211 ? -9.713 0.773 15.610 1.00 96.62 211 ILE A CA 1
ATOM 1604 C C . ILE A 1 211 ? -8.925 1.155 16.877 1.00 96.62 211 ILE A C 1
ATOM 1606 O O . ILE A 1 211 ? -9.484 1.209 17.973 1.00 96.62 211 ILE A O 1
ATOM 1610 N N . ALA A 1 212 ? -7.615 1.407 16.752 1.00 95.38 212 ALA A N 1
ATOM 1611 C CA . ALA A 1 212 ? -6.708 1.702 17.861 1.00 95.38 212 ALA A CA 1
ATOM 1612 C C . ALA A 1 212 ? -6.799 0.662 19.002 1.00 95.38 212 ALA A C 1
ATOM 1614 O O . ALA A 1 212 ? -6.998 0.995 20.180 1.00 95.38 212 ALA A O 1
ATOM 1615 N N . ARG A 1 213 ? -6.689 -0.627 18.653 1.00 96.31 213 ARG A N 1
ATOM 1616 C CA . ARG A 1 213 ? -6.679 -1.757 19.600 1.00 96.31 213 ARG A CA 1
ATOM 1617 C C . ARG A 1 213 ? -5.566 -2.745 19.266 1.00 96.31 213 ARG A C 1
ATOM 1619 O O . ARG A 1 213 ? -4.975 -2.719 18.196 1.00 96.31 213 ARG A O 1
ATOM 1626 N N . SER A 1 214 ? -5.293 -3.655 20.202 1.00 96.38 214 SER A N 1
ATOM 1627 C CA . SER A 1 214 ? -4.377 -4.770 19.942 1.00 96.38 214 SER A CA 1
ATOM 1628 C C . SER A 1 214 ? -4.932 -5.713 18.870 1.00 96.38 214 SER A C 1
ATOM 1630 O O . SER A 1 214 ? -6.146 -5.921 18.813 1.00 96.38 214 SER A O 1
ATOM 1632 N N . GLU A 1 215 ? -4.052 -6.368 18.106 1.00 95.62 215 GLU A N 1
ATOM 1633 C CA . GLU A 1 215 ? -4.437 -7.420 17.148 1.00 95.62 215 GLU A CA 1
ATOM 1634 C C . GLU A 1 215 ? -5.311 -8.500 17.795 1.00 95.62 215 GLU A C 1
ATOM 1636 O O . GLU A 1 215 ? -6.297 -8.931 17.210 1.00 95.62 215 GLU A O 1
ATOM 1641 N N . ARG A 1 216 ? -5.020 -8.881 19.047 1.00 96.50 216 ARG A N 1
ATOM 1642 C CA . ARG A 1 216 ? -5.827 -9.848 19.808 1.00 96.50 216 ARG A CA 1
ATOM 1643 C C . ARG A 1 216 ? -7.260 -9.362 20.040 1.00 96.50 216 ARG A C 1
ATOM 1645 O O . ARG A 1 216 ? -8.188 -10.163 20.027 1.00 96.50 216 ARG A O 1
ATOM 1652 N N . THR A 1 217 ? -7.442 -8.073 20.314 1.00 97.19 217 THR A N 1
ATOM 1653 C CA . THR A 1 217 ? -8.776 -7.486 20.502 1.00 97.19 217 THR A CA 1
ATOM 1654 C C . THR A 1 217 ? -9.519 -7.416 19.174 1.00 97.19 217 THR A C 1
ATOM 1656 O O . THR A 1 217 ? -10.676 -7.822 19.124 1.00 97.19 217 THR A O 1
ATOM 1659 N N . ALA A 1 218 ? -8.849 -6.961 18.110 1.00 97.56 218 ALA A N 1
ATOM 1660 C CA . ALA A 1 218 ? -9.428 -6.905 16.770 1.00 97.56 218 ALA A CA 1
ATOM 1661 C C . ALA A 1 218 ? -9.850 -8.302 16.286 1.00 97.56 218 ALA A C 1
ATOM 1663 O O . ALA A 1 218 ? -10.993 -8.488 15.894 1.00 97.56 218 ALA A O 1
ATOM 1664 N N . SER A 1 219 ? -8.975 -9.303 16.419 1.00 96.69 219 SER A N 1
ATOM 1665 C CA . SER A 1 219 ? -9.256 -10.704 16.077 1.00 96.69 219 SER A CA 1
ATOM 1666 C C . SER A 1 219 ? -10.515 -11.229 16.773 1.00 96.69 219 SER A C 1
ATOM 1668 O O . SER A 1 219 ? -11.398 -11.743 16.096 1.00 96.69 219 SER A O 1
ATOM 1670 N N . LYS A 1 220 ? -10.678 -11.001 18.084 1.00 97.25 220 LYS A N 1
ATOM 1671 C CA . LYS A 1 220 ? -11.898 -11.407 18.807 1.00 97.25 220 LYS A CA 1
ATOM 1672 C C . LYS A 1 220 ? -13.167 -10.726 18.289 1.00 97.25 220 LYS A C 1
ATOM 1674 O O . LYS A 1 220 ? -14.211 -11.369 18.213 1.00 97.25 220 LYS A O 1
ATOM 1679 N N . GLN A 1 221 ? -13.097 -9.432 17.966 1.00 97.25 221 GLN A N 1
ATOM 1680 C CA . GLN A 1 221 ? -14.241 -8.721 17.387 1.00 97.25 221 GLN A CA 1
ATOM 1681 C C . GLN A 1 221 ? -14.599 -9.293 16.011 1.00 97.25 221 GLN A C 1
ATOM 1683 O O . GLN A 1 221 ? -15.766 -9.566 15.751 1.00 97.25 221 GLN A O 1
ATOM 1688 N N . LEU A 1 222 ? -13.598 -9.525 15.160 1.00 97.62 222 LEU A N 1
ATOM 1689 C CA . LEU A 1 222 ? -13.780 -10.056 13.809 1.00 97.62 222 LEU A CA 1
ATOM 1690 C C . LEU A 1 222 ? -14.341 -11.482 13.823 1.00 97.62 222 LEU A C 1
ATOM 1692 O O . LEU A 1 222 ? -15.273 -11.778 13.083 1.00 97.62 222 LEU A O 1
ATOM 1696 N N . GLU A 1 223 ? -13.852 -12.344 14.715 1.00 97.19 223 GLU A N 1
ATOM 1697 C CA . GLU A 1 223 ? -14.403 -13.688 14.924 1.00 97.19 223 GLU A CA 1
ATOM 1698 C C . GLU A 1 223 ? -15.877 -13.640 15.340 1.00 97.19 223 GLU A C 1
ATOM 1700 O O . GLU A 1 223 ? -16.690 -14.391 14.802 1.00 97.19 223 GLU A O 1
ATOM 1705 N N . SER A 1 224 ? -16.239 -12.732 16.253 1.00 97.38 224 SER A N 1
ATOM 1706 C CA . SER A 1 224 ? -17.629 -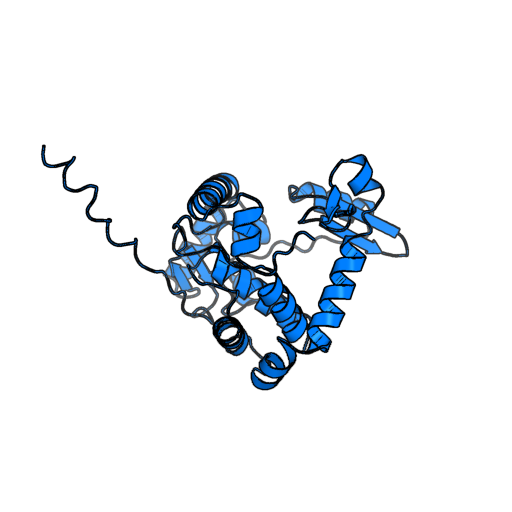12.553 16.682 1.00 97.38 224 SER A CA 1
ATOM 1707 C C . SER A 1 224 ? -18.525 -12.057 15.545 1.00 97.38 224 SER A C 1
ATOM 1709 O O . SER A 1 224 ? -19.615 -12.593 15.357 1.00 97.38 224 SER A O 1
ATOM 1711 N N . LEU A 1 225 ? -18.074 -11.058 14.780 1.00 97.44 225 LEU A N 1
ATOM 1712 C CA . LEU A 1 225 ? -18.820 -10.504 13.643 1.00 97.44 225 LEU A CA 1
ATOM 1713 C C . LEU A 1 225 ? -18.999 -11.546 12.529 1.00 97.44 225 LEU A C 1
ATOM 1715 O O . LEU A 1 225 ? -20.073 -11.655 11.939 1.00 97.44 225 LEU A O 1
ATOM 1719 N N . ALA A 1 226 ? -17.970 -12.352 12.260 1.00 96.38 226 ALA A N 1
ATOM 1720 C CA . ALA A 1 226 ? -18.048 -13.423 11.272 1.00 96.38 226 ALA A CA 1
ATOM 1721 C C . ALA A 1 226 ? -18.974 -14.559 11.729 1.00 96.38 226 ALA A C 1
ATOM 1723 O O . ALA A 1 226 ? -19.751 -15.068 10.925 1.00 96.38 226 ALA A O 1
ATOM 1724 N N . ALA A 1 227 ? -18.952 -14.924 13.016 1.00 96.25 227 ALA A N 1
ATOM 1725 C CA . ALA A 1 227 ? -19.883 -15.904 13.580 1.00 96.25 227 ALA A CA 1
ATOM 1726 C C . ALA A 1 227 ? -21.348 -15.432 13.513 1.00 96.25 227 ALA A C 1
ATOM 1728 O O . ALA A 1 227 ? -22.249 -16.257 13.372 1.00 96.25 227 ALA A O 1
ATOM 1729 N N . ALA A 1 228 ? -21.579 -14.117 13.575 1.00 96.06 228 ALA A N 1
ATOM 1730 C CA . ALA A 1 228 ? -22.888 -13.498 13.374 1.00 96.06 228 ALA A CA 1
ATOM 1731 C C . ALA A 1 228 ? -23.286 -13.351 11.889 1.00 96.06 228 ALA A C 1
ATOM 1733 O O . ALA A 1 228 ? -24.421 -12.981 11.596 1.00 96.06 228 ALA A O 1
ATOM 1734 N N . GLY A 1 229 ? -22.384 -13.653 10.946 1.00 94.44 229 GLY A N 1
ATOM 1735 C CA . GLY A 1 229 ? -22.626 -13.517 9.506 1.00 94.44 229 GLY A CA 1
ATOM 1736 C C . GLY A 1 229 ? -22.590 -12.074 8.990 1.00 94.44 229 GLY A C 1
ATOM 1737 O O . GLY A 1 229 ? -23.058 -11.815 7.884 1.00 94.44 229 GLY A O 1
ATOM 1738 N N . GLU A 1 230 ? -22.049 -11.133 9.767 1.00 94.88 230 GLU A N 1
ATOM 1739 C CA . GLU A 1 230 ? -22.004 -9.705 9.415 1.00 94.88 230 GLU A CA 1
ATOM 1740 C C . GLU A 1 230 ? -20.830 -9.359 8.490 1.00 94.88 230 GLU A C 1
ATOM 1742 O O . GLU A 1 230 ? -20.888 -8.401 7.717 1.00 94.88 230 GLU A O 1
ATOM 1747 N N . ILE A 1 231 ? -19.756 -10.147 8.556 1.00 96.12 231 ILE A N 1
ATOM 1748 C CA . ILE A 1 231 ? -18.550 -9.976 7.742 1.00 96.12 231 ILE A CA 1
ATOM 1749 C C . ILE A 1 231 ? -18.100 -11.314 7.159 1.00 96.12 231 ILE A C 1
ATOM 1751 O O . ILE A 1 231 ? -18.438 -12.384 7.668 1.00 96.12 231 ILE A O 1
ATOM 1755 N N . VAL A 1 232 ? -17.289 -11.245 6.108 1.00 94.25 232 VAL A N 1
ATOM 1756 C CA . VAL A 1 232 ? -16.713 -12.413 5.442 1.00 94.25 232 VAL A CA 1
ATOM 1757 C C . VAL A 1 232 ? -15.231 -12.514 5.774 1.00 94.25 232 VAL A C 1
ATOM 1759 O O . VAL A 1 232 ? -14.486 -11.539 5.678 1.00 94.25 232 VAL A O 1
ATOM 1762 N N . ARG A 1 233 ? -14.811 -13.723 6.150 1.00 93.69 233 ARG A N 1
ATOM 1763 C CA . ARG A 1 233 ? -13.409 -14.113 6.307 1.00 93.69 233 ARG A CA 1
ATOM 1764 C C . ARG A 1 233 ? -12.952 -14.814 5.033 1.00 93.69 233 ARG A C 1
ATOM 1766 O O . ARG A 1 233 ? -13.531 -15.833 4.661 1.00 93.69 233 ARG A O 1
ATOM 1773 N N . THR A 1 234 ? -11.900 -14.307 4.403 1.00 90.31 234 THR A N 1
ATOM 1774 C CA . THR A 1 234 ? -11.300 -14.911 3.207 1.00 90.31 234 THR A CA 1
ATOM 1775 C C . THR A 1 234 ? -9.889 -15.380 3.529 1.00 90.31 234 THR A C 1
ATOM 1777 O O . THR A 1 234 ? -9.084 -14.619 4.067 1.00 90.31 234 THR A O 1
ATOM 1780 N N . ALA A 1 235 ? -9.582 -16.639 3.217 1.00 85.81 235 ALA A N 1
ATOM 1781 C CA . ALA A 1 235 ? -8.227 -17.155 3.359 1.00 85.81 235 ALA A CA 1
ATOM 1782 C C . ALA A 1 235 ? -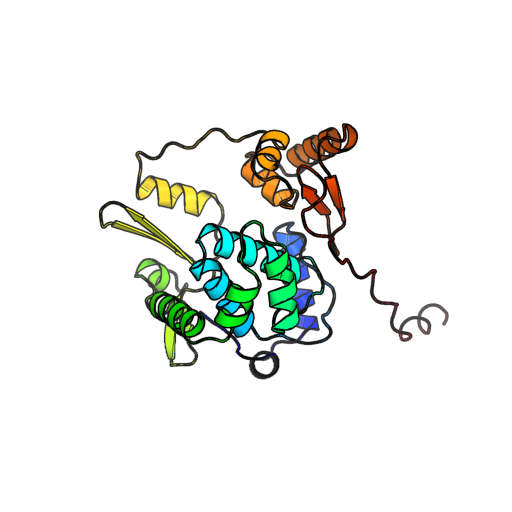7.290 -16.461 2.359 1.00 85.81 235 ALA A C 1
ATOM 1784 O O . ALA A 1 235 ? -7.640 -16.285 1.193 1.00 85.81 235 ALA A O 1
ATOM 1785 N N . ALA A 1 236 ? -6.099 -16.095 2.823 1.00 82.62 236 ALA A N 1
ATOM 1786 C CA . ALA A 1 236 ? -4.986 -15.649 1.995 1.00 82.62 236 ALA A CA 1
ATOM 1787 C C . ALA A 1 236 ? -3.892 -16.725 1.977 1.00 82.62 236 ALA A C 1
ATOM 1789 O O . ALA A 1 236 ? -3.879 -17.599 2.844 1.00 82.62 236 ALA A O 1
ATOM 1790 N N . THR A 1 237 ? -2.938 -16.630 1.040 1.00 78.56 237 THR A N 1
ATOM 1791 C CA . THR A 1 237 ? -1.800 -17.567 0.955 1.00 78.56 237 THR A CA 1
ATOM 1792 C C . THR A 1 237 ? -1.109 -17.752 2.308 1.00 78.56 237 THR A C 1
ATOM 1794 O O . THR A 1 237 ? -0.811 -18.868 2.717 1.00 78.56 237 THR A O 1
ATOM 1797 N N . ASP A 1 238 ? -0.892 -16.643 3.016 1.00 79.94 238 ASP A N 1
ATOM 1798 C CA . ASP A 1 238 ? -0.200 -16.592 4.302 1.00 79.94 238 ASP A CA 1
ATOM 1799 C C . ASP A 1 238 ? -0.970 -15.713 5.303 1.00 79.94 238 ASP A C 1
ATOM 1801 O O . ASP A 1 238 ? -0.456 -14.718 5.822 1.00 79.94 238 ASP A O 1
ATOM 1805 N N . GLY A 1 239 ? -2.231 -16.066 5.564 1.00 85.44 239 GLY A N 1
ATOM 1806 C CA . GLY A 1 239 ? -3.065 -15.402 6.566 1.00 85.44 239 GLY A CA 1
ATOM 1807 C C . GLY A 1 239 ? -4.532 -15.338 6.167 1.00 85.44 239 GLY A C 1
ATOM 1808 O O . GLY A 1 239 ? -5.085 -16.261 5.574 1.00 85.44 239 GLY A O 1
ATOM 1809 N N . GLU A 1 240 ? -5.169 -14.226 6.501 1.00 90.56 240 GLU A N 1
ATOM 1810 C CA . GLU A 1 240 ? -6.593 -14.008 6.281 1.00 90.56 240 GLU A CA 1
ATOM 1811 C C . GLU A 1 240 ? -6.896 -12.533 6.050 1.00 90.56 240 GLU A C 1
ATOM 1813 O O . GLU A 1 240 ? -6.159 -11.647 6.498 1.00 90.56 240 GLU A O 1
ATOM 1818 N N . LEU A 1 241 ? -8.007 -12.293 5.368 1.00 94.44 241 LEU A N 1
ATOM 1819 C CA . LEU A 1 241 ? -8.555 -10.974 5.114 1.00 94.44 241 LEU A CA 1
ATOM 1820 C C . LEU A 1 241 ? -10.037 -10.934 5.501 1.00 94.44 241 LEU A C 1
ATOM 1822 O O . LEU A 1 241 ? -10.735 -11.948 5.443 1.00 94.44 241 LEU A O 1
ATOM 1826 N N . TRP A 1 242 ? -10.512 -9.748 5.870 1.00 95.94 242 TRP A N 1
ATOM 1827 C CA . TRP A 1 242 ? -11.866 -9.499 6.358 1.00 95.94 242 TRP A CA 1
ATOM 1828 C C . TRP A 1 242 ? -12.537 -8.387 5.553 1.00 95.94 242 TRP A C 1
ATOM 1830 O O . TRP A 1 242 ? -11.902 -7.368 5.281 1.00 95.94 242 TRP A O 1
ATOM 1840 N N . SER A 1 243 ? -13.812 -8.561 5.207 1.00 95.56 243 SER A N 1
ATOM 1841 C CA . SER A 1 243 ? -14.613 -7.573 4.467 1.00 95.56 243 SER A CA 1
ATOM 1842 C C . SER A 1 243 ? -16.067 -7.547 4.940 1.00 95.56 243 SER A C 1
ATOM 1844 O O . SER A 1 243 ? -16.606 -8.567 5.373 1.00 95.56 243 SER A O 1
ATOM 1846 N N . ALA A 1 244 ? -16.733 -6.394 4.826 1.00 93.12 244 ALA A N 1
ATOM 1847 C CA . ALA A 1 244 ? -18.188 -6.318 4.968 1.00 93.12 244 ALA A CA 1
ATOM 1848 C C . ALA A 1 244 ? -18.850 -6.799 3.666 1.00 93.12 244 ALA A C 1
ATOM 1850 O O . ALA A 1 244 ? -18.734 -6.140 2.631 1.00 93.12 244 ALA A O 1
ATOM 1851 N N . GLY A 1 245 ? -19.518 -7.954 3.720 1.00 83.00 245 GLY A N 1
ATOM 1852 C CA . GLY A 1 245 ? -20.035 -8.657 2.541 1.00 83.00 245 GLY A CA 1
ATOM 1853 C C . GLY A 1 245 ? -18.982 -9.512 1.819 1.00 83.00 245 GLY A C 1
ATOM 1854 O O . GLY A 1 245 ? -17.804 -9.494 2.201 1.00 83.00 245 GLY A O 1
ATOM 1855 N N . PRO A 1 246 ? -19.399 -10.293 0.798 1.00 71.81 246 PRO A N 1
ATOM 1856 C CA . PRO A 1 246 ? -18.459 -11.046 -0.024 1.00 71.81 246 PRO A CA 1
ATOM 1857 C C . PRO A 1 246 ? -17.414 -10.074 -0.574 1.00 71.81 246 PRO A C 1
ATOM 1859 O O . PRO A 1 246 ? -17.786 -8.966 -0.983 1.00 71.81 246 PRO A O 1
ATOM 1862 N N . PRO A 1 247 ? -16.120 -10.436 -0.547 1.00 63.34 247 PRO A N 1
ATOM 1863 C CA . PRO A 1 247 ? -15.105 -9.559 -1.095 1.00 63.34 247 PRO A CA 1
ATOM 1864 C C . PRO A 1 247 ? -15.488 -9.259 -2.544 1.00 63.34 247 PRO A C 1
ATOM 1866 O O . PRO A 1 247 ? -15.934 -10.149 -3.271 1.00 63.34 247 PRO A O 1
ATOM 1869 N N . ALA A 1 248 ? -15.293 -8.018 -2.990 1.00 56.62 248 ALA A N 1
ATOM 1870 C CA . ALA A 1 248 ? -15.554 -7.637 -4.383 1.00 56.62 248 ALA A CA 1
ATOM 1871 C C . ALA A 1 248 ? -14.666 -8.411 -5.392 1.00 56.62 248 ALA A C 1
ATOM 1873 O O . ALA A 1 248 ? -14.721 -8.183 -6.600 1.00 56.62 248 ALA A O 1
ATOM 1874 N N . LEU A 1 249 ? -13.803 -9.297 -4.884 1.00 57.56 249 LEU A N 1
ATOM 1875 C CA . LEU A 1 249 ? -12.715 -9.980 -5.551 1.00 57.56 249 LEU A CA 1
ATOM 1876 C C . LEU A 1 249 ? -12.606 -11.397 -4.970 1.00 57.56 249 LEU A C 1
ATOM 1878 O O . LEU A 1 249 ? -12.384 -11.555 -3.769 1.00 57.56 249 LEU A O 1
ATOM 1882 N N . GLU A 1 250 ? -12.715 -12.426 -5.809 1.00 57.75 250 GLU A N 1
ATOM 1883 C CA . GLU A 1 250 ? -12.252 -13.761 -5.424 1.00 57.75 250 GLU A CA 1
ATOM 1884 C C . GLU A 1 250 ? -10.726 -13.722 -5.304 1.00 57.75 250 GLU A C 1
ATOM 1886 O O . GLU A 1 250 ? -10.026 -13.339 -6.244 1.00 57.75 250 GLU A O 1
ATOM 1891 N N . LEU A 1 251 ? -10.204 -14.077 -4.130 1.00 61.91 251 LEU A N 1
ATOM 1892 C CA . LEU A 1 251 ? -8.770 -14.270 -3.953 1.00 61.91 251 LEU A CA 1
ATOM 1893 C C . LEU A 1 251 ? -8.402 -15.635 -4.530 1.00 61.91 251 LEU A C 1
ATOM 1895 O O . LEU A 1 251 ? -8.796 -16.674 -4.000 1.00 61.91 251 LEU A O 1
ATOM 1899 N N . GLU A 1 252 ? -7.619 -15.635 -5.604 1.00 57.69 252 GLU A N 1
ATOM 1900 C CA . GLU A 1 252 ? -6.971 -16.848 -6.088 1.00 57.69 252 GLU A CA 1
ATOM 1901 C C . GLU A 1 252 ? -5.789 -17.164 -5.168 1.00 57.69 252 GLU A C 1
ATOM 1903 O O . GLU A 1 252 ? -4.669 -16.684 -5.352 1.00 57.69 252 GLU A O 1
ATOM 1908 N N . CYS A 1 253 ? -6.048 -17.969 -4.143 1.00 52.44 253 CYS A N 1
ATOM 1909 C CA . CYS A 1 253 ? -4.993 -18.624 -3.388 1.00 52.44 253 CYS A CA 1
ATOM 1910 C C . CYS A 1 253 ? -4.593 -19.882 -4.161 1.00 52.44 253 CYS A C 1
ATOM 1912 O O . CYS A 1 253 ? -5.352 -20.857 -4.137 1.00 52.44 253 CYS A O 1
ATOM 1914 N N . PRO A 1 254 ? -3.434 -19.924 -4.847 1.00 49.56 254 PRO A N 1
ATOM 1915 C CA . PRO A 1 254 ? -2.908 -21.217 -5.230 1.00 49.56 254 PRO A CA 1
ATOM 1916 C C . PRO A 1 254 ? -2.708 -22.000 -3.933 1.00 49.56 254 PRO A C 1
ATOM 1918 O O . PRO A 1 254 ? -2.108 -21.505 -2.975 1.00 49.56 254 PRO A O 1
ATOM 1921 N N . GLY A 1 255 ? -3.251 -23.217 -3.890 1.00 45.59 255 GLY A N 1
ATOM 1922 C CA . GLY A 1 255 ? -2.871 -24.172 -2.859 1.00 45.59 255 GLY A CA 1
ATOM 1923 C C . GLY A 1 255 ? -1.342 -24.291 -2.794 1.00 45.59 255 GLY A C 1
ATOM 1924 O O . GLY A 1 255 ? -0.654 -23.877 -3.736 1.00 45.59 255 GLY A O 1
ATOM 1925 N N . PRO A 1 256 ? -0.789 -24.839 -1.697 1.00 40.50 256 PRO A N 1
ATOM 1926 C CA . PRO A 1 256 ? 0.652 -25.032 -1.588 1.00 40.50 256 PRO A CA 1
ATOM 1927 C C . PRO A 1 256 ? 1.171 -25.671 -2.883 1.00 40.50 256 PRO A C 1
ATOM 1929 O O . PRO A 1 256 ? 0.508 -26.581 -3.399 1.00 40.50 256 PRO A O 1
ATOM 1932 N N . PRO A 1 257 ? 2.297 -25.190 -3.447 1.00 41.19 257 PRO A N 1
ATOM 1933 C CA . PRO A 1 257 ? 2.846 -25.801 -4.647 1.00 41.19 257 PRO A CA 1
ATOM 1934 C C . PRO A 1 257 ? 2.970 -27.307 -4.390 1.00 41.19 257 PRO A C 1
ATOM 1936 O O . PRO A 1 257 ? 3.361 -27.688 -3.278 1.00 41.19 257 PRO A O 1
ATOM 1939 N N . PRO A 1 258 ? 2.612 -28.176 -5.355 1.00 39.59 258 PRO A N 1
ATOM 1940 C CA . PRO A 1 258 ? 2.833 -29.602 -5.188 1.00 39.59 258 PRO A CA 1
ATOM 1941 C C . PRO A 1 258 ? 4.296 -29.787 -4.797 1.00 39.59 258 PRO A C 1
ATOM 1943 O O . PRO A 1 258 ? 5.178 -29.195 -5.426 1.00 39.59 258 PRO A O 1
ATOM 1946 N N . LEU A 1 259 ? 4.534 -30.537 -3.716 1.00 36.72 259 LEU A N 1
ATOM 1947 C CA . LEU A 1 259 ? 5.880 -30.866 -3.266 1.00 36.72 259 LEU A CA 1
ATOM 1948 C C . LEU A 1 259 ? 6.669 -31.311 -4.497 1.00 36.72 259 LEU A C 1
ATOM 1950 O O . LEU A 1 259 ? 6.310 -32.292 -5.150 1.00 36.72 259 LEU A O 1
ATOM 1954 N N . LEU A 1 260 ? 7.704 -30.548 -4.859 1.00 36.50 260 LEU A N 1
ATOM 1955 C CA . LEU A 1 260 ? 8.597 -30.960 -5.932 1.00 36.50 260 LEU A CA 1
ATOM 1956 C C . LEU A 1 260 ? 9.091 -32.379 -5.586 1.00 36.50 260 LEU A C 1
ATOM 1958 O O . LEU A 1 260 ? 9.420 -32.608 -4.418 1.00 36.50 260 LEU A O 1
ATOM 1962 N N . PRO A 1 261 ? 9.204 -33.322 -6.546 1.00 38.38 261 PRO A N 1
ATOM 1963 C CA . PRO A 1 261 ? 9.602 -34.718 -6.293 1.00 38.38 261 PRO A CA 1
ATOM 1964 C C . PRO A 1 261 ? 11.041 -34.922 -5.774 1.00 38.38 261 PRO A C 1
ATOM 1966 O O . PRO A 1 261 ? 11.661 -35.958 -6.015 1.00 38.38 261 PRO A O 1
ATOM 1969 N N . ARG A 1 262 ? 11.629 -33.932 -5.099 1.00 40.03 262 ARG A N 1
ATOM 1970 C CA . ARG A 1 262 ? 12.996 -33.957 -4.583 1.00 40.03 262 ARG A CA 1
ATOM 1971 C C . ARG A 1 262 ? 13.107 -34.203 -3.078 1.00 40.03 262 ARG A C 1
ATOM 1973 O O . ARG A 1 262 ? 14.227 -34.290 -2.600 1.00 40.03 262 ARG A O 1
ATOM 1980 N N . LEU A 1 263 ? 11.993 -34.392 -2.366 1.00 38.06 263 LEU A N 1
ATOM 1981 C CA . LEU A 1 263 ? 11.978 -34.657 -0.917 1.00 38.06 263 LEU A CA 1
ATOM 1982 C C . LEU A 1 263 ? 11.186 -35.912 -0.502 1.00 38.06 263 LEU A C 1
ATOM 1984 O O . LEU A 1 263 ? 10.866 -36.074 0.666 1.00 38.06 263 LEU A O 1
ATOM 1988 N N . GLU A 1 264 ? 10.916 -36.846 -1.420 1.00 33.62 264 GLU A N 1
ATOM 1989 C CA . GLU A 1 264 ? 10.449 -38.197 -1.042 1.00 33.62 264 GLU A CA 1
ATOM 1990 C C . GLU A 1 264 ? 11.603 -39.196 -0.851 1.00 33.62 264 GLU A C 1
ATOM 1992 O O . GLU A 1 264 ? 11.427 -40.218 -0.193 1.00 33.62 264 GLU A O 1
ATOM 1997 N N . ARG A 1 265 ? 12.815 -38.893 -1.346 1.00 42.34 265 ARG A N 1
ATOM 1998 C CA . ARG A 1 265 ? 13.980 -39.792 -1.206 1.00 42.34 265 ARG A CA 1
ATOM 1999 C C . ARG A 1 265 ? 14.758 -39.648 0.103 1.00 42.34 265 ARG A C 1
ATOM 2001 O O . ARG A 1 265 ? 15.604 -40.489 0.366 1.00 42.34 265 ARG A O 1
ATOM 2008 N N . GLU A 1 266 ? 14.468 -38.637 0.918 1.00 44.12 266 GLU A N 1
ATOM 2009 C CA . GLU A 1 266 ? 15.139 -38.427 2.216 1.00 44.12 266 GLU A CA 1
ATOM 2010 C C . GLU A 1 266 ? 14.229 -38.702 3.427 1.00 44.12 266 GLU A C 1
ATOM 2012 O O . GLU A 1 266 ? 14.662 -38.570 4.564 1.00 44.12 266 GLU A O 1
ATOM 2017 N N . LEU A 1 267 ? 12.981 -39.133 3.202 1.00 39.94 267 LEU A N 1
ATOM 2018 C CA . LEU A 1 267 ? 12.056 -39.556 4.267 1.00 39.94 267 LEU A CA 1
ATOM 2019 C C . LEU A 1 267 ? 11.711 -41.056 4.221 1.00 39.94 267 LEU A C 1
ATOM 2021 O O . LEU A 1 267 ? 10.930 -41.534 5.039 1.00 39.94 267 LEU A O 1
ATOM 2025 N N . THR A 1 268 ? 12.302 -41.810 3.288 1.00 47.34 268 THR A N 1
ATOM 2026 C CA . THR A 1 268 ? 12.187 -43.282 3.201 1.00 47.34 268 THR A CA 1
ATOM 2027 C C . THR A 1 268 ? 13.538 -44.009 3.094 1.00 47.34 268 THR A C 1
ATOM 2029 O O . THR A 1 268 ? 13.567 -45.190 2.749 1.00 47.34 268 THR A O 1
ATOM 2032 N N . ALA A 1 269 ? 14.648 -43.340 3.429 1.00 42.41 269 ALA A N 1
ATOM 2033 C CA . ALA A 1 269 ? 15.978 -43.939 3.598 1.00 42.41 269 ALA A CA 1
ATOM 2034 C C . ALA A 1 269 ? 16.460 -43.733 5.039 1.00 42.41 269 ALA A C 1
ATOM 2036 O O . ALA A 1 269 ? 17.087 -44.670 5.581 1.00 42.41 269 ALA A O 1
#

Sequence (269 aa):
VGLYESGDEMVAAGYTTAGLAESYRKLRDRYRMPFCTLERPRLIGTWTAARAVKAAEAQSAAAGAALLRRLRLAWFVEVRLVDEPVELVSLAARIPDLDASRFEADLLGEASAGALARDRTEAEMPDGVSRALGKVKTSDEGEARYTTPTYVFSTDGRSSSVPGFQPLEAYEVTLHNLAPWLERRPAPEAGEFLGARPGEPFATVEIAAAIARSERTASKQLESLAAAGEIVRTAATDGELWSAGPPALELECPGPPPLLPRLERELTA

Secondary structure (DSSP, 8-state):
----SSHHHHHHTT--HHHHHHHHHHHHHHH------SPPSS---SHHHHHHHHHHHTT-HHHHHHHHHHHHHHHHTS---TTSHHHHHHHHTTSTT--HHHHHHHHTSHHHHHHHHHHHHHHT---HHHHHTT-EEE-TTS-EEEPSSEEEEEETTEEEEEESS--HHHHHHHHHHH-TTPPPPPPPPHHHHHHTSTT--B-HHHHHHHTTS-HHHHHHHHHHHHHTTSSEEEEETTEEEEESSS-SS----PPSPP--TTSSSSS--